Protein AF-A0A9N9X893-F1 (afdb_monomer)

InterPro domains:
  IPR003105 SRA-YDG [PF02182] (2-157)
  IPR003105 SRA-YDG [PS51015] (1-155)
  IPR003105 SRA-YDG [SM00466] (1-159)
  IPR015947 PUA-like superfamily [SSF88697] (2-165)
  IPR036987 SRA-YDG superfamily [G3DSA:2.30.280.10] (1-175)
  IPR045134 UHRF1/2-like [PTHR14140] (3-169)

Foldseek 3Di:
DFDQALVRCLVVVLANDRPFQWDDDVPAATAEGEDDLVWQAAPQQKTKDFGPVQVVVQVVVCVVVVLPDQDQRFCDDNNVNHQQQAPFPRDSQKDFNDPPQVPGHKYWYKYADDDCVRYVPGDPHGIFTFAIKGFGMWHWDCPVSTTTIMTMIGHDGPQDGCPDPPHDGDDDDPPPPPPD

Solvent-accessible surface area (backbone atoms only — not comparable to full-atom values): 9994 Å² total; per-residue (Å²): 64,37,31,82,43,50,65,53,30,23,76,70,59,64,39,58,51,73,79,57,49,60,33,58,61,89,95,38,39,33,52,15,38,50,54,59,86,80,28,87,39,36,72,71,55,38,33,41,43,48,57,61,74,56,45,52,52,42,48,53,50,41,62,71,61,65,78,75,66,92,70,81,68,79,72,45,72,68,56,34,13,44,50,61,13,23,40,43,74,85,44,86,76,37,39,55,20,80,86,57,23,82,74,16,46,64,25,35,38,28,34,30,56,55,59,64,92,46,26,80,67,49,42,91,62,47,34,33,48,66,47,32,25,21,27,34,32,35,35,72,41,49,90,84,79,54,49,37,62,39,33,37,36,37,59,66,52,93,66,60,40,62,87,44,99,81,26,66,80,45,77,60,82,78,78,74,78,79,78,125

Mean predicted aligned error: 5.65 Å

pLDDT: mean 88.64, std 12.39, range [35.91, 98.62]

Secondary structure (DSSP, 8-state):
-EESSHHHHHHTTSS--SS-SEEE-TTS-EEEEEE-TT-S-B-SSEEEE--HHHHHHHHHHHHHTTT-S-------HHHHHHHHHSSS---TTEEE--S-GGGSPPEEEEE----TTTBSS--SSSEEEEEEEEEEEEEEE-TTSS-EEEEEEEE--SSPPTTSTT----B---------

Sequence (180 aa):
MRFKSRYQLSAAGVHRPLLNFVHAGRDESAFSIILQGNNKMDCGDEFFYVCDDMYKKARARYEAEGNKGMITVALTGNNLALARSCYAELNPRGAQSAQDWQAGLPVRVVRCPHKKQESTVSPNDGYRYDGIYKVVSYTVDVSEGFPVYSFFLRRDDPEPAPWHENGIEYNVIVSILNSQ

Radius of gyration: 16.81 Å; Cα contacts (8 Å, |Δi|>4): 378; chains: 1; bounding box: 45×33×53 Å

Structure (mmCIF, N/CA/C/O backbone):
data_AF-A0A9N9X893-F1
#
_entry.id   AF-A0A9N9X893-F1
#
loop_
_atom_site.group_PDB
_atom_site.id
_atom_site.type_symbol
_atom_site.label_atom_id
_atom_site.label_alt_id
_atom_site.label_comp_id
_atom_site.label_asym_id
_atom_site.label_entity_id
_atom_site.label_seq_id
_atom_site.pdbx_PDB_ins_code
_atom_site.Cartn_x
_atom_site.Cartn_y
_atom_site.Cartn_z
_atom_site.occupancy
_atom_site.B_iso_or_equiv
_atom_site.auth_seq_id
_atom_site.auth_comp_id
_atom_site.auth_asym_id
_atom_site.auth_atom_id
_atom_site.pdbx_PDB_model_num
ATOM 1 N N . MET A 1 1 ? -9.745 0.692 14.310 1.00 87.88 1 MET A N 1
ATOM 2 C CA . MET A 1 1 ? -9.003 0.241 15.524 1.00 87.88 1 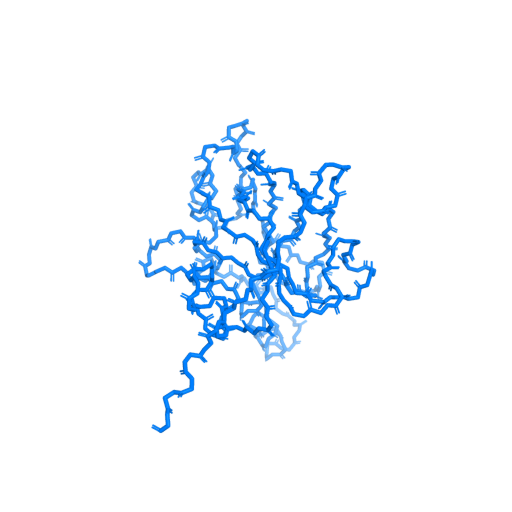MET A CA 1
ATOM 3 C C . MET A 1 1 ? -7.697 1.020 15.672 1.00 87.88 1 MET A C 1
ATOM 5 O O . MET A 1 1 ? -7.015 1.149 14.665 1.00 87.88 1 MET A O 1
ATOM 9 N N . ARG A 1 2 ? -7.308 1.494 16.865 1.00 92.69 2 ARG A N 1
ATOM 10 C CA . ARG A 1 2 ? -6.033 2.196 17.120 1.00 92.69 2 ARG A CA 1
ATOM 11 C C . ARG A 1 2 ? -4.979 1.339 17.810 1.00 92.69 2 ARG A C 1
ATOM 13 O O . ARG A 1 2 ? -5.293 0.587 18.727 1.00 92.69 2 ARG A O 1
ATOM 20 N N . PHE A 1 3 ? -3.725 1.581 17.450 1.00 94.19 3 PHE A N 1
ATOM 21 C CA . PHE A 1 3 ? -2.526 0.950 17.987 1.00 94.19 3 PHE A CA 1
ATOM 22 C C . PHE A 1 3 ? -1.465 2.014 18.275 1.00 94.19 3 PHE A C 1
ATOM 24 O O . PHE A 1 3 ? -1.293 2.961 17.511 1.00 94.19 3 PHE A O 1
ATOM 31 N N . LYS A 1 4 ? -0.708 1.849 19.359 1.00 93.06 4 LYS A N 1
ATOM 32 C CA . LYS A 1 4 ? 0.370 2.778 19.735 1.00 93.06 4 LYS A CA 1
ATOM 33 C C . LYS A 1 4 ? 1.677 2.502 18.996 1.00 93.06 4 LYS A C 1
ATOM 35 O O . LYS A 1 4 ? 2.520 3.386 18.892 1.00 93.06 4 LYS A O 1
ATOM 40 N N . SER A 1 5 ? 1.877 1.280 18.502 1.00 93.38 5 SER A N 1
ATOM 41 C CA . SER A 1 5 ? 3.147 0.871 17.899 1.00 93.38 5 SER A CA 1
ATOM 42 C C . SER A 1 5 ? 2.986 -0.198 16.818 1.00 93.38 5 SER A C 1
ATOM 44 O O . SER A 1 5 ? 1.994 -0.928 16.765 1.00 93.38 5 SER A O 1
ATOM 46 N N . ARG A 1 6 ? 4.032 -0.341 15.994 1.00 94.62 6 ARG A N 1
ATOM 47 C CA . ARG A 1 6 ? 4.182 -1.434 15.018 1.00 94.62 6 ARG A CA 1
ATOM 48 C C . ARG A 1 6 ? 4.143 -2.817 15.667 1.00 94.62 6 ARG A C 1
ATOM 50 O O . ARG A 1 6 ? 3.645 -3.753 15.054 1.00 94.62 6 ARG A O 1
ATOM 57 N N . TYR A 1 7 ? 4.616 -2.936 16.908 1.00 95.44 7 TYR A N 1
ATOM 58 C CA . TYR A 1 7 ? 4.541 -4.185 17.665 1.00 95.44 7 TYR A CA 1
ATOM 59 C C . TYR A 1 7 ? 3.090 -4.574 17.957 1.00 95.44 7 TYR A C 1
ATOM 61 O O . TYR A 1 7 ? 2.710 -5.715 17.728 1.00 95.44 7 TYR A O 1
ATOM 69 N N . GLN A 1 8 ? 2.254 -3.622 18.382 1.00 95.19 8 GLN A N 1
ATOM 70 C CA . GLN A 1 8 ? 0.836 -3.895 18.630 1.00 95.19 8 GLN A CA 1
ATOM 71 C C . GLN A 1 8 ? 0.083 -4.258 17.342 1.00 95.19 8 GLN A C 1
ATOM 73 O O . GLN A 1 8 ? -0.713 -5.192 17.357 1.00 95.19 8 GLN A O 1
ATOM 78 N N . LEU A 1 9 ? 0.370 -3.582 16.220 1.00 95.19 9 LEU A N 1
ATOM 79 C CA . LEU A 1 9 ? -0.169 -3.960 14.904 1.00 95.19 9 LEU A CA 1
ATOM 80 C C . LEU A 1 9 ? 0.203 -5.392 14.510 1.00 95.19 9 LEU A C 1
ATOM 82 O O . LEU A 1 9 ? -0.628 -6.122 13.966 1.00 95.19 9 LEU A O 1
ATOM 86 N N . SER A 1 10 ? 1.457 -5.768 14.771 1.00 96.19 10 SER A N 1
ATOM 87 C CA . SER A 1 10 ? 1.987 -7.089 14.453 1.00 96.19 10 SER A CA 1
ATOM 88 C C . SER A 1 10 ? 1.360 -8.170 15.327 1.00 96.19 10 SER A C 1
ATOM 90 O O . SER A 1 10 ? 0.832 -9.147 14.797 1.00 96.19 10 SER A O 1
ATOM 92 N N . ALA A 1 11 ? 1.320 -7.946 16.643 1.00 95.31 11 ALA A N 1
ATOM 93 C CA . ALA A 1 11 ? 0.703 -8.845 17.613 1.00 95.31 11 ALA A CA 1
ATOM 94 C C . ALA A 1 11 ? -0.795 -9.053 17.340 1.00 95.31 11 ALA A C 1
ATOM 96 O O . ALA A 1 11 ? -1.292 -10.168 17.459 1.00 95.31 11 ALA A O 1
ATOM 97 N N . ALA A 1 12 ? -1.504 -8.005 16.906 1.00 94.75 12 ALA A N 1
ATOM 98 C CA . ALA A 1 12 ? -2.908 -8.089 16.507 1.00 94.75 12 ALA A CA 1
ATOM 99 C C . ALA A 1 12 ? -3.123 -8.711 15.112 1.00 94.75 12 ALA A C 1
ATOM 101 O O . ALA A 1 12 ? -4.260 -8.875 14.679 1.00 94.75 12 ALA A O 1
ATOM 102 N N . GLY A 1 13 ? -2.058 -9.007 14.360 1.00 95.44 13 GLY A N 1
ATOM 103 C CA . GLY A 1 13 ? -2.140 -9.579 13.014 1.00 95.44 13 GLY A CA 1
ATOM 104 C C .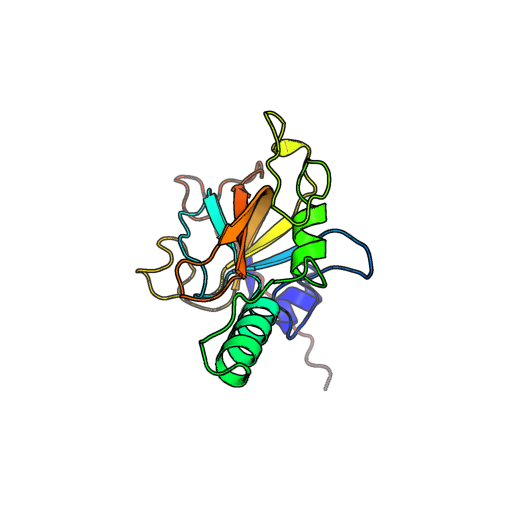 GLY A 1 13 ? -2.630 -8.618 11.923 1.00 95.44 13 GLY A C 1
ATOM 105 O O . GLY A 1 13 ? -2.675 -9.010 10.754 1.00 95.44 13 GLY A O 1
ATOM 106 N N . VAL A 1 14 ? -2.939 -7.362 12.264 1.00 96.69 14 VAL A N 1
ATOM 107 C CA . VAL A 1 14 ? -3.405 -6.338 11.315 1.00 96.69 14 VAL A CA 1
ATOM 108 C C . VAL A 1 14 ? -2.329 -6.064 10.269 1.00 96.69 14 VAL A C 1
ATOM 110 O O . VAL A 1 14 ? -2.597 -6.168 9.071 1.00 96.69 14 VAL A O 1
ATOM 113 N N . HIS A 1 15 ? -1.097 -5.805 10.717 1.00 97.69 15 HIS A N 1
ATOM 114 C CA . HIS A 1 15 ? 0.077 -5.637 9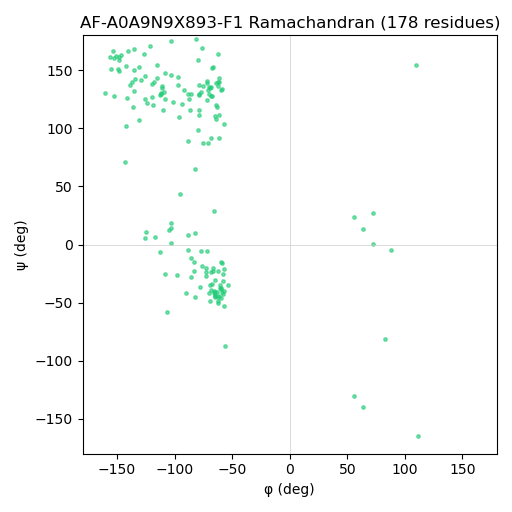.858 1.00 97.69 15 HIS A CA 1
ATOM 115 C C . HIS A 1 15 ? 1.305 -6.256 10.528 1.00 97.69 15 HIS A C 1
ATOM 117 O O . HIS A 1 15 ? 1.871 -5.677 11.453 1.00 97.69 15 HIS A O 1
ATOM 123 N N . ARG A 1 16 ? 1.703 -7.453 10.079 1.00 96.75 16 ARG A N 1
ATOM 124 C CA . ARG A 1 16 ? 2.721 -8.279 10.758 1.00 96.75 16 ARG A CA 1
ATOM 125 C C . ARG A 1 16 ? 4.156 -7.744 10.686 1.00 96.75 16 ARG A C 1
ATOM 127 O O . ARG A 1 16 ? 4.846 -7.828 11.702 1.00 96.75 16 ARG A O 1
ATOM 134 N N . PRO A 1 17 ? 4.656 -7.222 9.551 1.00 95.94 17 PRO A N 1
ATOM 135 C CA . PRO A 1 17 ? 6.023 -6.726 9.480 1.00 95.94 17 PRO A CA 1
ATOM 136 C C . PRO A 1 17 ? 6.233 -5.575 10.462 1.00 95.94 17 PRO A C 1
ATOM 138 O O . PRO A 1 17 ? 5.373 -4.704 10.588 1.00 95.94 17 PRO A O 1
ATOM 141 N N . LEU A 1 18 ? 7.391 -5.535 11.123 1.00 95.00 18 LEU A N 1
ATOM 142 C CA . LEU A 1 18 ? 7.738 -4.451 12.052 1.00 95.00 18 LEU A CA 1
ATOM 143 C C . LEU A 1 18 ? 8.373 -3.247 11.352 1.00 95.00 18 LEU A C 1
ATOM 145 O O . LEU A 1 18 ? 8.227 -2.122 11.822 1.00 95.00 18 LEU A O 1
ATOM 149 N N . LEU A 1 19 ? 9.042 -3.483 10.220 1.00 91.25 19 LEU A N 1
ATOM 150 C CA . LEU A 1 19 ? 9.753 -2.457 9.457 1.00 91.25 19 LEU A CA 1
ATOM 151 C C . LEU A 1 19 ? 8.993 -2.112 8.174 1.00 91.25 19 LEU A C 1
ATOM 153 O O . LEU A 1 19 ? 8.541 -0.983 8.013 1.00 91.25 19 LEU A O 1
ATOM 157 N N . ASN A 1 20 ? 8.743 -3.106 7.320 1.00 92.06 20 ASN A N 1
ATOM 158 C CA . ASN A 1 20 ? 8.155 -2.898 5.992 1.00 92.06 20 ASN A CA 1
ATOM 159 C C . ASN A 1 20 ? 6.730 -2.344 6.059 1.00 92.06 20 ASN A C 1
ATOM 161 O O . ASN A 1 20 ? 5.929 -2.806 6.873 1.00 92.06 20 ASN A O 1
ATOM 165 N N . PHE A 1 21 ? 6.392 -1.402 5.182 1.00 94.88 21 PHE A N 1
ATOM 166 C CA . PHE A 1 21 ? 5.039 -0.838 5.101 1.00 94.88 21 PHE A CA 1
ATOM 167 C C . PHE A 1 21 ? 4.088 -1.639 4.227 1.00 94.88 21 PHE A C 1
ATOM 169 O O . PHE A 1 21 ? 2.889 -1.440 4.335 1.00 94.88 21 PHE A O 1
ATOM 176 N N . VAL A 1 22 ? 4.590 -2.590 3.445 1.00 96.25 22 VAL A N 1
ATOM 177 C CA . VAL A 1 22 ? 3.777 -3.591 2.752 1.00 96.25 22 VAL A CA 1
ATOM 178 C C . VAL A 1 22 ? 4.036 -4.947 3.393 1.00 96.25 22 VAL A C 1
ATOM 180 O O . VAL A 1 22 ? 5.177 -5.308 3.692 1.00 96.25 22 VAL A O 1
ATOM 183 N N . HIS A 1 23 ? 2.963 -5.684 3.647 1.00 97.69 23 HIS A N 1
ATOM 184 C CA . HIS A 1 23 ? 2.998 -7.059 4.112 1.00 97.69 23 HIS A CA 1
ATOM 185 C C . HIS A 1 23 ? 2.505 -7.967 2.994 1.00 97.69 23 HIS A C 1
ATOM 187 O O . HIS A 1 23 ? 1.342 -7.895 2.606 1.00 97.69 23 HIS A O 1
ATOM 193 N N . ALA A 1 24 ? 3.389 -8.824 2.506 1.00 96.75 24 ALA A N 1
ATOM 194 C CA . ALA A 1 24 ? 3.101 -9.834 1.500 1.00 96.75 24 ALA A CA 1
ATOM 195 C C . ALA A 1 24 ? 4.014 -11.041 1.740 1.00 96.75 24 ALA A C 1
ATOM 197 O O . ALA A 1 24 ? 5.119 -10.877 2.272 1.00 96.75 24 ALA A O 1
ATOM 198 N N . GLY A 1 25 ? 3.564 -12.237 1.363 1.00 90.12 25 GLY A N 1
ATOM 199 C CA . GLY A 1 25 ? 4.438 -13.401 1.268 1.00 90.12 25 GLY A CA 1
ATOM 200 C C . GLY A 1 25 ? 5.223 -13.427 -0.042 1.00 90.12 25 GLY A C 1
ATOM 201 O O . GLY A 1 25 ? 5.073 -12.568 -0.917 1.00 90.12 25 GLY A O 1
ATOM 202 N N . ARG A 1 26 ? 6.105 -14.423 -0.179 1.00 86.88 26 ARG A N 1
ATOM 203 C CA . ARG A 1 26 ? 6.828 -14.645 -1.435 1.00 86.88 26 ARG A CA 1
ATOM 204 C C . ARG A 1 26 ? 5.826 -15.103 -2.488 1.00 86.88 26 ARG A C 1
ATOM 206 O O . ARG A 1 26 ? 5.107 -16.065 -2.279 1.00 86.88 26 ARG A O 1
ATOM 213 N N . ASP A 1 27 ? 5.841 -14.421 -3.621 1.00 85.25 27 ASP A N 1
ATOM 214 C CA . ASP A 1 27 ? 4.983 -14.705 -4.766 1.00 85.25 27 ASP A CA 1
ATOM 215 C C . ASP A 1 27 ? 3.468 -14.537 -4.562 1.00 85.25 27 ASP A C 1
ATOM 217 O O . ASP A 1 27 ? 2.677 -14.873 -5.439 1.00 85.25 27 ASP A O 1
ATOM 221 N N . GLU A 1 28 ? 3.071 -13.897 -3.465 1.00 92.88 28 GLU A N 1
ATOM 222 C CA . GLU A 1 28 ? 1.673 -13.641 -3.124 1.00 92.88 28 GLU A CA 1
ATOM 223 C C . GLU A 1 28 ? 1.266 -12.187 -3.409 1.00 92.88 28 GLU A C 1
ATOM 225 O O . GLU A 1 28 ? 2.079 -11.344 -3.810 1.00 92.88 28 GLU A O 1
ATOM 230 N N . SER A 1 29 ? -0.024 -11.904 -3.226 1.00 95.81 29 SER A N 1
ATOM 231 C CA . SER A 1 29 ? -0.576 -10.552 -3.224 1.00 95.81 29 SER A CA 1
ATOM 232 C C . SER A 1 29 ? -0.263 -9.816 -1.915 1.00 95.81 29 SER A C 1
ATOM 234 O O . SER A 1 29 ? 0.165 -10.411 -0.923 1.00 95.81 29 SER A O 1
ATOM 236 N N . ALA A 1 30 ? -0.512 -8.509 -1.872 1.00 98.00 30 ALA A N 1
ATOM 237 C CA . ALA A 1 30 ? -0.403 -7.752 -0.630 1.00 98.00 30 ALA A CA 1
ATOM 238 C C . ALA A 1 30 ? -1.546 -8.105 0.338 1.00 98.00 30 ALA A C 1
ATOM 240 O O . ALA A 1 30 ? -2.714 -8.107 -0.044 1.00 98.00 30 ALA A O 1
ATOM 241 N N . PHE A 1 31 ? -1.207 -8.360 1.603 1.00 98.38 31 PHE A N 1
ATOM 242 C CA . PHE A 1 31 ? -2.155 -8.614 2.691 1.00 98.38 31 PHE A CA 1
ATOM 243 C C . PHE A 1 31 ? -2.565 -7.339 3.424 1.00 98.38 31 PHE A C 1
ATOM 245 O O . PHE A 1 31 ? -3.715 -7.181 3.837 1.00 98.38 31 PHE A O 1
ATOM 252 N N . SER A 1 32 ? -1.595 -6.461 3.670 1.00 98.56 32 SER A N 1
ATOM 253 C CA . SER A 1 32 ? -1.807 -5.214 4.394 1.00 98.56 32 SER A CA 1
ATOM 254 C C . SER A 1 32 ? -0.768 -4.169 4.020 1.00 98.56 32 SER A C 1
ATOM 256 O O . SER A 1 32 ? 0.371 -4.508 3.681 1.00 98.56 32 SER A O 1
ATOM 258 N N . ILE A 1 33 ? -1.160 -2.903 4.118 1.00 97.62 33 ILE A N 1
ATOM 259 C CA . ILE A 1 33 ? -0.275 -1.760 3.932 1.00 97.62 33 ILE A CA 1
ATOM 260 C C . ILE A 1 33 ? -0.407 -0.753 5.072 1.00 97.62 33 ILE A C 1
ATOM 262 O O . ILE A 1 33 ? -1.462 -0.616 5.694 1.00 97.62 33 ILE A O 1
ATOM 266 N N . ILE A 1 34 ? 0.675 -0.018 5.305 1.00 95.69 34 ILE A N 1
ATOM 267 C CA . ILE A 1 34 ? 0.692 1.193 6.118 1.00 95.69 34 ILE A CA 1
ATOM 268 C C . ILE A 1 34 ? 0.868 2.385 5.179 1.00 95.69 34 ILE A C 1
ATOM 270 O O . ILE A 1 34 ? 1.819 2.432 4.394 1.00 95.69 34 ILE A O 1
ATOM 274 N N . LEU A 1 35 ? -0.051 3.342 5.269 1.00 92.75 35 LEU A N 1
ATOM 275 C CA . LEU A 1 35 ? -0.031 4.586 4.513 1.00 92.75 35 LEU A CA 1
ATOM 276 C C . LEU A 1 35 ? 0.967 5.55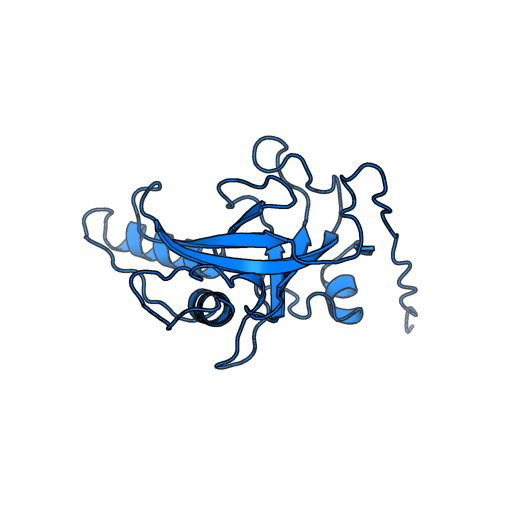6 5.159 1.00 92.75 35 LEU A C 1
ATOM 278 O O . LEU A 1 35 ? 0.752 5.948 6.307 1.00 92.75 35 LEU A O 1
ATOM 282 N N . GLN A 1 36 ? 2.045 5.916 4.442 1.00 77.88 36 GLN A N 1
ATOM 283 C CA . GLN A 1 36 ? 3.055 6.904 4.861 1.00 77.88 36 GLN A CA 1
ATOM 284 C C . GLN A 1 36 ? 3.088 8.152 3.940 1.00 77.88 36 GLN A C 1
ATOM 286 O O . GLN A 1 36 ? 2.688 8.058 2.789 1.00 77.88 36 GLN A O 1
ATOM 291 N N . GLY A 1 37 ? 3.530 9.321 4.428 1.00 65.19 37 GLY A N 1
ATOM 292 C CA . GLY A 1 37 ? 3.468 10.657 3.797 1.00 65.19 37 GLY A CA 1
ATOM 293 C C . GLY A 1 37 ? 4.289 10.890 2.519 1.00 65.19 37 GLY A C 1
ATOM 294 O O . GLY A 1 37 ? 4.731 12.000 2.258 1.00 65.19 37 GLY A O 1
ATOM 295 N N . ASN A 1 38 ? 4.529 9.854 1.718 1.00 66.38 38 ASN A N 1
ATOM 296 C CA . ASN A 1 38 ? 4.978 9.961 0.324 1.00 66.38 38 ASN A CA 1
ATOM 297 C C . ASN A 1 38 ? 3.835 9.664 -0.668 1.00 66.38 38 ASN A C 1
ATOM 299 O O . ASN A 1 38 ? 4.068 9.444 -1.855 1.00 66.38 38 ASN A O 1
ATOM 303 N N . ASN A 1 39 ? 2.598 9.609 -0.174 1.00 68.25 39 ASN A N 1
ATOM 304 C CA . ASN A 1 39 ? 1.419 9.326 -0.973 1.00 68.25 39 ASN A CA 1
ATOM 305 C C . ASN A 1 39 ? 0.856 10.622 -1.555 1.00 68.25 39 ASN A C 1
ATOM 307 O O . ASN A 1 39 ? 0.645 11.596 -0.839 1.00 68.25 39 ASN A O 1
ATOM 311 N N . LYS A 1 40 ? 0.619 10.625 -2.870 1.00 70.50 40 LYS A N 1
ATOM 312 C CA . LYS A 1 40 ? 0.237 11.827 -3.626 1.00 70.50 40 LYS A CA 1
ATOM 313 C C . LYS A 1 40 ? -1.072 12.465 -3.168 1.00 70.50 40 LYS A C 1
ATOM 315 O O . LYS A 1 40 ? -1.229 13.675 -3.283 1.00 70.50 40 LYS A O 1
ATOM 320 N N . MET A 1 41 ? -2.026 11.635 -2.752 1.00 84.00 41 MET A N 1
ATOM 321 C CA . MET A 1 41 ? -3.368 12.049 -2.361 1.00 84.00 41 MET A CA 1
ATOM 322 C C . MET A 1 41 ? -4.003 10.959 -1.500 1.00 84.00 41 MET A C 1
ATOM 324 O O . MET A 1 41 ? -4.019 9.796 -1.909 1.00 84.00 41 MET A O 1
ATOM 328 N N . ASP A 1 42 ? -4.558 11.344 -0.352 1.00 91.06 42 ASP A N 1
ATOM 329 C CA . ASP A 1 42 ? -5.382 10.489 0.501 1.00 91.06 42 ASP A CA 1
ATOM 330 C C . ASP A 1 42 ? -6.685 11.202 0.886 1.00 91.06 42 ASP A C 1
ATOM 332 O O . ASP A 1 42 ? -6.697 12.118 1.713 1.00 91.06 42 ASP A O 1
ATOM 336 N N . CYS A 1 43 ? -7.786 10.751 0.282 1.00 90.12 43 CYS A N 1
ATOM 337 C CA . CYS A 1 43 ? -9.144 11.246 0.503 1.00 90.12 43 CYS A CA 1
ATOM 338 C C . CYS A 1 43 ? -9.972 10.297 1.387 1.00 90.12 43 CYS A C 1
ATOM 340 O O . CYS A 1 43 ? -11.200 10.351 1.376 1.00 90.12 43 CYS A O 1
ATOM 342 N N . GLY A 1 44 ? -9.326 9.400 2.138 1.00 92.75 44 GLY A N 1
ATOM 343 C CA . GLY A 1 44 ? -10.021 8.431 2.980 1.00 92.75 44 GLY A CA 1
ATOM 344 C C . GLY A 1 44 ? -10.481 7.211 2.202 1.00 92.75 44 GLY A C 1
ATOM 345 O O . GLY A 1 44 ? -9.820 6.171 2.248 1.00 92.75 44 GLY A O 1
ATOM 346 N N . ASP A 1 45 ? -11.606 7.305 1.503 1.00 95.56 45 ASP A N 1
ATOM 347 C CA . ASP A 1 45 ? -12.160 6.158 0.771 1.00 95.56 45 ASP A CA 1
ATOM 348 C C . ASP A 1 45 ? -11.353 5.822 -0.482 1.00 95.56 45 ASP A C 1
ATOM 350 O O . ASP A 1 45 ? -11.383 4.690 -0.960 1.00 95.56 45 ASP A O 1
ATOM 354 N N . GLU A 1 46 ? -10.577 6.782 -0.971 1.00 95.25 46 GLU A N 1
ATOM 355 C CA . GLU A 1 46 ? -9.723 6.644 -2.138 1.00 95.25 46 GLU A CA 1
ATOM 356 C C . GLU A 1 46 ? -8.365 7.288 -1.877 1.00 95.25 46 GLU A C 1
ATOM 358 O O . GLU A 1 46 ? -8.276 8.363 -1.277 1.00 95.25 46 GLU A O 1
ATOM 363 N N . PHE A 1 47 ? -7.298 6.637 -2.333 1.00 95.19 47 PHE A N 1
ATOM 364 C CA . PHE A 1 47 ? -5.951 7.188 -2.236 1.00 95.19 47 PHE A CA 1
ATOM 365 C C . PHE A 1 47 ? -5.008 6.595 -3.280 1.00 95.19 47 PHE A C 1
ATOM 367 O O . PHE A 1 47 ? -5.234 5.510 -3.821 1.00 95.19 47 PHE A O 1
ATOM 374 N N . PHE A 1 48 ? -3.907 7.307 -3.519 1.00 94.62 48 PHE A N 1
ATOM 375 C CA . PHE A 1 48 ? -2.765 6.779 -4.256 1.00 94.62 48 PHE A CA 1
ATOM 376 C C . PHE A 1 48 ? -1.694 6.279 -3.296 1.00 94.62 48 PHE A C 1
ATOM 378 O O . PHE A 1 48 ? -1.372 6.949 -2.318 1.00 94.62 48 PHE A O 1
ATOM 385 N N . TYR A 1 49 ? -1.113 5.125 -3.602 1.00 95.00 49 TYR A N 1
ATOM 386 C CA . TYR A 1 49 ? -0.046 4.517 -2.826 1.00 95.00 49 TYR A CA 1
ATOM 387 C C . TYR A 1 49 ? 1.228 4.348 -3.641 1.00 95.00 49 TYR A C 1
ATOM 389 O O . TYR A 1 49 ? 1.184 3.896 -4.786 1.00 95.00 49 TYR A O 1
ATOM 397 N N . VAL A 1 50 ? 2.367 4.651 -3.024 1.00 93.56 50 VAL A N 1
ATOM 398 C CA . VAL A 1 50 ? 3.696 4.330 -3.551 1.00 93.56 50 VAL A CA 1
ATOM 399 C C . VAL A 1 50 ? 4.464 3.541 -2.493 1.00 93.56 50 VAL A C 1
ATOM 401 O O . VAL A 1 50 ? 4.641 4.001 -1.365 1.00 93.56 50 VAL A O 1
ATOM 404 N N . CYS A 1 51 ? 4.966 2.357 -2.856 1.00 92.75 51 CYS A N 1
ATOM 405 C CA . CYS A 1 51 ? 5.799 1.559 -1.955 1.00 92.75 51 CYS A CA 1
ATOM 406 C C . CYS A 1 51 ? 7.078 2.327 -1.592 1.00 92.75 51 CYS A C 1
ATOM 408 O 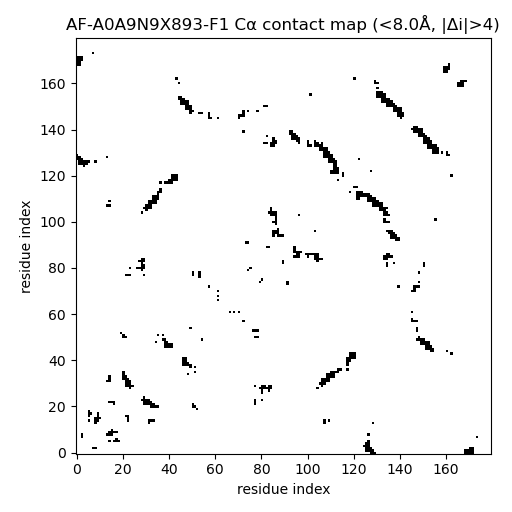O . CYS A 1 51 ? 7.951 2.504 -2.439 1.00 92.75 51 CYS A O 1
ATOM 410 N N . ASP A 1 52 ? 7.215 2.744 -0.334 1.00 89.31 52 ASP A N 1
ATOM 411 C CA . ASP A 1 52 ? 8.349 3.542 0.158 1.00 89.31 52 ASP A CA 1
ATOM 412 C C . ASP A 1 52 ? 9.716 2.874 -0.083 1.00 89.31 52 ASP A C 1
ATOM 414 O O . ASP A 1 52 ? 10.675 3.525 -0.500 1.00 89.31 52 ASP A O 1
ATOM 418 N N . ASP A 1 53 ? 9.817 1.557 0.107 1.00 88.56 53 ASP A N 1
ATOM 419 C CA . ASP A 1 53 ? 11.065 0.828 -0.122 1.00 88.56 53 ASP A CA 1
ATOM 420 C C . ASP A 1 53 ? 11.451 0.795 -1.608 1.00 88.56 53 ASP A C 1
ATOM 422 O O . ASP A 1 53 ? 12.633 0.862 -1.954 1.00 88.56 53 ASP A O 1
ATOM 426 N N . MET A 1 54 ? 10.457 0.739 -2.495 1.00 90.94 54 MET A N 1
ATOM 427 C CA . MET A 1 54 ? 10.664 0.772 -3.942 1.00 90.94 54 MET A CA 1
ATOM 428 C C . MET A 1 54 ? 10.940 2.191 -4.438 1.00 90.94 54 MET A C 1
ATOM 430 O O . MET A 1 54 ? 11.798 2.372 -5.300 1.00 90.94 54 MET A O 1
ATOM 434 N N . TYR A 1 55 ? 10.282 3.191 -3.850 1.00 90.62 55 TYR A N 1
ATOM 435 C CA . TYR A 1 55 ? 10.547 4.606 -4.079 1.00 90.62 55 TYR A CA 1
ATOM 436 C C . TYR A 1 55 ? 12.004 4.952 -3.759 1.00 90.62 55 TYR A C 1
ATOM 438 O O . TYR A 1 55 ? 12.726 5.465 -4.612 1.00 90.62 55 TYR A O 1
ATOM 446 N N . LYS A 1 56 ? 12.473 4.594 -2.556 1.00 90.44 56 LYS A N 1
ATOM 447 C CA . LYS A 1 56 ? 13.854 4.846 -2.113 1.00 90.44 56 LYS A CA 1
ATOM 448 C C . LYS A 1 56 ? 14.881 4.189 -3.033 1.00 90.44 56 LYS A C 1
ATOM 450 O O . LYS A 1 56 ? 15.884 4.815 -3.366 1.00 90.44 56 LYS A O 1
ATOM 455 N N . LYS A 1 57 ? 14.622 2.957 -3.489 1.00 90.31 57 LYS A N 1
ATOM 456 C CA . LYS A 1 57 ? 15.480 2.260 -4.464 1.00 90.31 57 LYS A CA 1
ATOM 457 C C . LYS A 1 57 ? 15.506 2.962 -5.822 1.00 90.31 57 LYS A C 1
ATOM 459 O O . LYS A 1 57 ? 16.583 3.128 -6.388 1.00 90.31 57 LYS A O 1
ATOM 464 N N . ALA A 1 58 ? 14.345 3.368 -6.340 1.00 89.69 58 ALA A N 1
ATOM 465 C CA . ALA A 1 58 ? 14.248 4.077 -7.614 1.00 89.69 58 ALA A CA 1
ATOM 466 C C . ALA A 1 58 ? 14.994 5.417 -7.561 1.00 89.69 58 ALA A C 1
ATOM 468 O O . ALA A 1 58 ? 15.795 5.707 -8.448 1.00 89.69 58 ALA A O 1
ATOM 469 N N . ARG A 1 59 ? 14.811 6.176 -6.476 1.00 89.75 59 ARG A N 1
ATOM 470 C CA . ARG A 1 59 ? 15.502 7.446 -6.245 1.00 89.75 59 ARG A CA 1
ATOM 471 C C . ARG A 1 59 ? 17.017 7.283 -6.135 1.00 89.75 59 ARG A C 1
ATOM 473 O O . ARG A 1 59 ? 17.746 7.983 -6.825 1.00 89.75 59 ARG A O 1
ATOM 480 N N . ALA A 1 60 ? 17.492 6.335 -5.327 1.00 90.75 60 ALA A N 1
ATOM 481 C CA . ALA A 1 60 ? 18.927 6.085 -5.176 1.00 90.75 60 ALA A CA 1
ATOM 482 C C . ALA A 1 60 ? 19.584 5.700 -6.512 1.00 90.75 60 ALA A C 1
ATOM 484 O O . ALA A 1 60 ? 20.690 6.141 -6.818 1.00 90.75 60 ALA A O 1
ATOM 485 N N . ARG A 1 61 ? 18.887 4.908 -7.337 1.00 87.81 61 ARG A N 1
ATOM 486 C CA . ARG A 1 61 ? 19.340 4.576 -8.691 1.00 87.81 61 ARG A CA 1
ATOM 487 C C . ARG A 1 61 ? 19.382 5.809 -9.595 1.00 87.81 61 ARG A C 1
ATOM 489 O O . ARG A 1 61 ? 20.354 5.986 -10.320 1.00 87.81 61 ARG A O 1
ATOM 496 N N . TYR A 1 62 ? 18.356 6.653 -9.535 1.00 87.50 62 TYR A N 1
ATOM 497 C CA . TYR A 1 62 ? 18.297 7.900 -10.295 1.00 87.50 62 TYR A CA 1
ATOM 498 C C . TYR A 1 62 ? 19.446 8.853 -9.974 1.00 87.50 62 TYR A C 1
ATOM 500 O O . TYR A 1 62 ? 20.127 9.323 -10.887 1.00 87.50 62 TYR A O 1
ATOM 508 N N . GLU A 1 63 ? 19.726 9.035 -8.686 1.00 89.12 63 GLU A N 1
ATOM 509 C CA . GLU A 1 63 ? 20.847 9.844 -8.210 1.00 89.12 63 GLU A CA 1
ATOM 510 C C . GLU A 1 63 ? 22.201 9.248 -8.651 1.00 89.12 63 GLU A C 1
ATOM 512 O O . GLU A 1 63 ? 23.082 9.984 -9.098 1.00 89.12 63 GLU A O 1
ATOM 517 N N . ALA A 1 64 ? 22.359 7.919 -8.606 1.00 87.75 64 ALA A N 1
ATOM 518 C CA . ALA A 1 64 ? 23.589 7.234 -9.020 1.00 87.75 64 ALA A CA 1
ATOM 519 C C . ALA A 1 64 ? 23.856 7.292 -10.538 1.00 87.75 64 ALA A C 1
ATOM 521 O O . ALA A 1 64 ? 25.007 7.393 -10.955 1.00 87.75 64 ALA A O 1
ATOM 522 N N . GLU A 1 65 ? 22.812 7.259 -11.372 1.00 84.25 65 GLU A N 1
ATOM 523 C CA . GLU A 1 65 ? 22.915 7.366 -12.838 1.00 84.25 65 GLU A CA 1
ATOM 524 C C . GLU A 1 65 ? 23.032 8.830 -13.323 1.00 84.25 65 GLU A C 1
ATOM 526 O O . GLU A 1 65 ? 22.961 9.123 -14.520 1.00 84.25 65 GLU A O 1
ATOM 531 N N . GLY A 1 66 ? 23.237 9.774 -12.398 1.00 79.88 66 GLY A N 1
ATOM 532 C CA . GLY A 1 66 ? 23.537 11.169 -12.705 1.00 79.88 66 GLY A CA 1
ATOM 533 C C . GLY A 1 66 ? 22.348 11.954 -13.251 1.00 79.88 66 GLY A C 1
ATOM 534 O O . GLY A 1 66 ? 22.561 12.911 -13.998 1.00 79.88 66 GLY A O 1
ATOM 535 N N . ASN A 1 67 ? 21.115 11.563 -12.905 1.00 72.12 67 ASN A N 1
ATOM 536 C CA . ASN A 1 67 ? 19.874 12.249 -13.287 1.00 72.12 67 ASN A CA 1
ATOM 537 C C . ASN A 1 67 ? 19.689 12.434 -14.813 1.00 72.12 67 ASN A C 1
ATOM 539 O O . ASN A 1 67 ? 19.019 13.367 -15.252 1.00 72.12 67 ASN A O 1
ATOM 543 N N . LYS A 1 68 ? 20.335 11.596 -15.638 1.00 62.50 68 LYS A N 1
ATOM 544 C CA . LYS A 1 68 ? 20.429 11.776 -17.104 1.00 62.50 68 LYS A CA 1
ATOM 545 C C . LYS A 1 68 ? 19.954 10.573 -17.928 1.00 62.50 68 LYS A C 1
ATOM 547 O O . LYS A 1 68 ? 20.075 10.595 -19.150 1.00 62.50 68 LYS A O 1
ATOM 552 N N . GLY A 1 69 ? 19.410 9.536 -17.292 1.00 59.38 69 GLY A N 1
ATOM 553 C CA . GLY A 1 69 ? 18.967 8.308 -17.958 1.00 59.38 69 GLY A CA 1
ATOM 554 C C . GLY A 1 69 ? 17.448 8.154 -18.021 1.00 59.38 69 GLY A C 1
ATOM 555 O O . GLY A 1 69 ? 16.735 8.530 -17.091 1.00 59.38 69 GLY A O 1
ATOM 556 N N . MET A 1 70 ? 16.950 7.525 -19.092 1.00 60.97 70 MET A N 1
ATOM 557 C CA . MET A 1 70 ? 15.610 6.931 -19.105 1.00 60.97 70 MET A CA 1
ATOM 558 C C . MET A 1 70 ? 15.632 5.697 -18.198 1.00 60.97 70 MET A C 1
ATOM 560 O O . MET A 1 70 ? 15.916 4.582 -18.635 1.00 60.97 70 MET A O 1
ATOM 564 N N . ILE A 1 71 ? 15.392 5.911 -16.908 1.00 70.19 71 ILE A N 1
ATOM 565 C CA . ILE A 1 71 ? 15.327 4.823 -15.938 1.00 70.19 71 ILE A CA 1
ATOM 566 C C . ILE A 1 71 ? 14.039 4.052 -16.175 1.00 70.19 71 ILE A C 1
ATOM 568 O O . ILE A 1 71 ? 12.991 4.620 -16.469 1.00 70.19 71 ILE A O 1
ATOM 572 N N . THR A 1 72 ? 14.125 2.735 -16.065 1.00 75.69 72 THR A N 1
ATOM 573 C CA . THR A 1 72 ? 12.963 1.852 -16.049 1.00 75.69 72 THR A CA 1
ATOM 574 C C . THR A 1 72 ? 12.835 1.253 -14.656 1.00 75.69 72 THR A C 1
ATOM 576 O O . THR A 1 72 ? 13.827 0.859 -14.033 1.00 75.69 72 THR A O 1
ATOM 579 N N . VAL A 1 73 ? 11.605 1.206 -14.142 1.00 86.31 73 VAL A N 1
ATOM 580 C CA . VAL A 1 73 ? 11.293 0.586 -12.852 1.00 86.31 73 VAL A CA 1
ATOM 581 C C . VAL A 1 73 ? 10.693 -0.798 -13.086 1.00 86.31 73 VAL A C 1
ATOM 583 O O . VAL A 1 73 ? 9.686 -0.962 -13.776 1.00 86.31 73 VAL A O 1
ATOM 586 N N . ALA A 1 74 ? 11.326 -1.824 -12.520 1.00 90.50 74 ALA A N 1
ATOM 587 C CA . ALA A 1 74 ? 10.853 -3.197 -12.641 1.00 90.50 74 ALA A CA 1
ATOM 588 C C . ALA A 1 74 ? 9.690 -3.465 -11.671 1.00 90.50 74 ALA A C 1
ATOM 590 O O . ALA A 1 74 ? 9.759 -3.091 -10.494 1.00 90.50 74 ALA A O 1
ATOM 591 N N . LEU A 1 75 ? 8.646 -4.157 -12.141 1.00 94.38 75 LEU A N 1
ATOM 592 C CA . LEU A 1 75 ? 7.528 -4.595 -11.301 1.00 94.38 75 LEU A CA 1
ATOM 593 C C . LEU A 1 75 ? 7.961 -5.789 -10.440 1.00 94.38 75 LEU A C 1
ATOM 595 O O . LEU A 1 75 ? 7.840 -6.943 -10.838 1.00 94.38 75 LEU A O 1
ATOM 599 N N . THR A 1 76 ? 8.534 -5.506 -9.273 1.00 94.31 76 THR A N 1
ATOM 600 C CA . THR A 1 76 ? 9.143 -6.508 -8.383 1.00 94.31 76 THR A CA 1
ATOM 601 C C . THR A 1 76 ? 8.834 -6.207 -6.917 1.00 94.31 76 THR A C 1
ATOM 603 O O . THR A 1 76 ? 8.364 -5.116 -6.583 1.00 94.31 76 THR A O 1
ATOM 606 N N . GLY A 1 77 ? 9.091 -7.177 -6.032 1.00 94.19 77 GLY A N 1
ATOM 607 C CA . GLY A 1 77 ? 8.948 -7.003 -4.584 1.00 94.19 77 GLY A CA 1
ATOM 608 C C . GLY A 1 77 ? 7.549 -6.532 -4.183 1.00 94.19 77 GLY A C 1
ATOM 609 O O . GLY A 1 77 ? 6.548 -7.080 -4.643 1.00 94.19 77 GLY A O 1
ATOM 610 N N . ASN A 1 78 ? 7.482 -5.484 -3.360 1.00 95.12 78 ASN A N 1
ATOM 611 C CA . ASN A 1 78 ? 6.218 -4.944 -2.856 1.00 95.12 78 ASN A CA 1
ATOM 612 C C . ASN A 1 78 ? 5.323 -4.358 -3.960 1.00 95.12 78 ASN A C 1
ATOM 614 O O . ASN A 1 78 ? 4.102 -4.469 -3.867 1.00 95.12 78 ASN A O 1
ATOM 618 N N . ASN A 1 79 ? 5.905 -3.814 -5.039 1.00 95.94 79 ASN A N 1
ATOM 619 C CA . ASN A 1 79 ? 5.116 -3.354 -6.187 1.00 95.94 79 ASN A CA 1
ATOM 620 C C . ASN A 1 79 ? 4.421 -4.530 -6.882 1.00 95.94 79 ASN A C 1
ATOM 622 O O . ASN A 1 79 ? 3.251 -4.435 -7.237 1.00 95.94 79 ASN A O 1
ATOM 626 N N . LEU A 1 80 ? 5.126 -5.653 -7.048 1.00 97.06 80 LEU A N 1
ATOM 627 C CA . LEU A 1 80 ? 4.548 -6.859 -7.640 1.00 97.06 80 LEU A CA 1
ATOM 628 C C . LEU A 1 80 ? 3.436 -7.442 -6.758 1.00 97.06 80 LEU A C 1
ATOM 630 O O . LEU A 1 80 ? 2.393 -7.834 -7.275 1.00 97.06 80 LEU A O 1
ATOM 634 N N . ALA A 1 81 ? 3.632 -7.459 -5.438 1.00 97.75 81 ALA A N 1
ATOM 635 C CA . ALA A 1 81 ? 2.619 -7.938 -4.501 1.00 97.75 81 ALA A CA 1
ATOM 636 C C . ALA A 1 81 ? 1.324 -7.110 -4.568 1.00 97.75 81 ALA A C 1
ATOM 638 O O . ALA A 1 81 ? 0.237 -7.679 -4.632 1.00 97.75 81 ALA A O 1
ATOM 639 N N . LEU A 1 82 ? 1.418 -5.777 -4.611 1.00 97.44 82 LEU A N 1
ATOM 640 C CA . LEU A 1 82 ? 0.238 -4.919 -4.772 1.00 97.44 82 LEU A CA 1
ATOM 641 C C . LEU A 1 82 ? -0.396 -5.040 -6.160 1.00 97.44 82 LEU A C 1
ATOM 643 O O . LEU A 1 82 ? -1.618 -5.081 -6.265 1.00 97.44 82 LEU A O 1
ATOM 647 N N . ALA A 1 83 ? 0.406 -5.147 -7.221 1.00 97.88 83 ALA A N 1
ATOM 648 C CA . ALA A 1 83 ? -0.116 -5.336 -8.573 1.00 97.88 83 ALA A CA 1
ATOM 649 C C . ALA A 1 83 ? -0.925 -6.636 -8.699 1.00 97.88 83 ALA A C 1
ATOM 651 O O . ALA A 1 83 ? -1.970 -6.638 -9.341 1.00 97.88 83 ALA A O 1
ATOM 652 N N . ARG A 1 84 ? -0.495 -7.712 -8.023 1.00 97.88 84 ARG A N 1
ATOM 653 C CA . ARG A 1 84 ? -1.242 -8.978 -7.925 1.00 97.88 84 ARG A CA 1
ATOM 654 C C . ARG A 1 84 ? -2.555 -8.865 -7.144 1.00 97.88 84 ARG A C 1
ATOM 656 O O . ARG A 1 84 ? -3.408 -9.729 -7.303 1.00 97.88 84 ARG A O 1
ATOM 663 N N . SER A 1 85 ? -2.730 -7.842 -6.304 1.00 98.00 85 SER A N 1
ATOM 664 C CA . SER A 1 85 ? -4.009 -7.599 -5.624 1.00 98.00 85 SER A CA 1
ATOM 665 C C . SER A 1 85 ? -5.069 -6.980 -6.546 1.00 98.00 85 SER A C 1
ATOM 667 O O . SER A 1 85 ? -6.253 -7.022 -6.213 1.00 98.00 85 SER A O 1
ATOM 669 N N . CYS A 1 86 ? -4.664 -6.397 -7.678 1.00 98.12 86 CYS A N 1
ATOM 670 C CA . CYS A 1 86 ? -5.564 -5.798 -8.664 1.00 98.12 86 CYS A CA 1
ATOM 671 C C . CYS A 1 86 ? -6.331 -6.887 -9.430 1.00 98.12 86 CYS A C 1
ATOM 673 O O . CYS A 1 86 ? -5.738 -7.888 -9.831 1.00 98.12 86 CYS A O 1
ATOM 675 N N . TYR A 1 87 ? -7.626 -6.682 -9.685 1.00 97.69 87 TYR A N 1
ATOM 676 C CA . TYR A 1 87 ? -8.426 -7.587 -10.517 1.00 97.69 87 TYR A CA 1
ATOM 677 C C . TYR A 1 87 ? -8.225 -7.287 -12.006 1.00 97.69 87 TYR A C 1
ATOM 679 O O . TYR A 1 87 ? -9.115 -6.818 -12.714 1.00 97.69 87 TYR A O 1
ATOM 687 N N . ALA A 1 88 ? -7.001 -7.508 -12.472 1.00 96.69 88 ALA A N 1
ATOM 688 C CA . ALA A 1 88 ? -6.606 -7.341 -13.860 1.00 96.69 88 ALA A CA 1
ATOM 689 C C . ALA A 1 88 ? -5.426 -8.263 -14.180 1.00 96.69 88 ALA A C 1
ATOM 691 O O . ALA A 1 88 ? -4.694 -8.691 -13.284 1.00 96.69 88 ALA A O 1
ATOM 692 N N . GLU A 1 89 ? -5.204 -8.538 -15.465 1.00 96.06 89 GLU A N 1
ATOM 693 C CA . GLU A 1 89 ? -3.991 -9.234 -15.890 1.00 96.06 89 GLU A CA 1
ATOM 694 C C . GLU A 1 89 ? -2.746 -8.439 -15.481 1.00 96.06 89 GLU A C 1
ATOM 696 O O . GLU A 1 89 ? -2.658 -7.218 -15.659 1.00 96.06 89 GLU A O 1
ATOM 701 N N . LEU A 1 90 ? -1.768 -9.142 -14.910 1.00 96.56 90 LEU A N 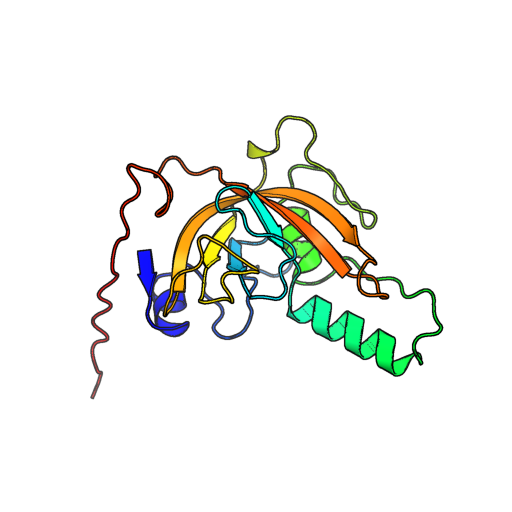1
ATOM 702 C CA . LEU A 1 90 ? -0.527 -8.534 -14.456 1.00 96.56 90 LEU A CA 1
ATOM 703 C C . LEU A 1 90 ? 0.240 -7.952 -15.652 1.00 96.56 90 LEU A C 1
ATOM 705 O O . LEU A 1 90 ? 0.654 -8.684 -16.550 1.00 96.56 90 LEU A O 1
ATOM 709 N N . ASN A 1 91 ? 0.486 -6.642 -15.636 1.00 96.69 91 ASN A N 1
ATOM 710 C CA . ASN A 1 91 ? 1.132 -5.931 -16.731 1.00 96.69 91 ASN A CA 1
ATOM 711 C C . ASN A 1 91 ? 2.190 -4.950 -16.191 1.00 96.69 91 ASN A C 1
ATOM 713 O O . ASN A 1 91 ? 1.843 -3.999 -15.490 1.00 96.69 91 ASN A O 1
ATOM 717 N N . PRO A 1 92 ? 3.481 -5.109 -16.545 1.00 95.00 92 PRO A N 1
ATOM 718 C CA . PRO A 1 92 ? 4.547 -4.194 -16.125 1.00 95.00 92 PRO A CA 1
ATOM 719 C C . PRO A 1 92 ? 4.368 -2.735 -16.568 1.00 95.00 92 PRO A C 1
ATOM 721 O O . PRO A 1 92 ? 5.048 -1.855 -16.058 1.00 95.00 92 PRO A O 1
ATOM 724 N N . ARG A 1 93 ? 3.482 -2.443 -17.525 1.00 92.62 93 ARG A N 1
ATOM 725 C CA . ARG A 1 93 ? 3.167 -1.063 -17.929 1.00 92.62 93 ARG A CA 1
ATOM 726 C C . ARG A 1 93 ? 2.038 -0.431 -17.112 1.00 92.62 93 ARG A C 1
ATOM 728 O O . ARG A 1 93 ? 1.773 0.752 -17.285 1.00 92.62 93 ARG A O 1
ATOM 735 N N . GLY A 1 94 ? 1.414 -1.193 -16.219 1.00 96.25 94 GLY A N 1
ATOM 736 C CA . GLY A 1 94 ? 0.215 -0.795 -15.495 1.00 96.25 94 GLY A CA 1
ATOM 737 C C . GLY A 1 94 ? -1.014 -1.574 -15.950 1.00 96.25 94 GLY A C 1
ATOM 738 O O . GLY A 1 94 ? -1.078 -2.066 -17.078 1.00 96.25 94 GLY A O 1
ATOM 739 N N . ALA A 1 95 ? -1.987 -1.684 -15.054 1.00 97.31 95 ALA A N 1
ATOM 740 C CA . ALA A 1 95 ? -3.275 -2.307 -15.322 1.00 97.31 95 ALA A CA 1
ATOM 741 C C . ALA A 1 95 ? -4.375 -1.631 -14.500 1.00 97.31 95 ALA A C 1
ATOM 743 O O . ALA A 1 95 ? -4.110 -1.005 -13.472 1.00 97.31 95 ALA A O 1
ATOM 744 N N . GLN A 1 96 ? -5.619 -1.788 -14.940 1.00 97.31 96 GLN A N 1
ATOM 745 C CA . GLN A 1 96 ? -6.807 -1.298 -14.255 1.00 97.31 96 GLN A CA 1
ATOM 746 C C . GLN A 1 96 ? -7.863 -2.398 -14.254 1.00 97.31 96 GLN A C 1
ATOM 748 O O . GLN A 1 96 ? -8.144 -2.992 -15.294 1.00 97.31 96 GLN A O 1
ATOM 753 N N . SER A 1 97 ? -8.448 -2.647 -13.085 1.00 90.81 97 SER A N 1
ATOM 754 C CA . SER A 1 97 ? -9.640 -3.477 -12.948 1.00 90.81 97 SER A CA 1
ATOM 755 C C . SER A 1 97 ? -10.765 -2.781 -13.704 1.00 90.81 97 SER A C 1
ATOM 757 O O . SER A 1 97 ? -11.073 -1.638 -13.377 1.00 90.81 97 SER A O 1
ATOM 759 N N . ALA A 1 98 ? -11.321 -3.419 -14.738 1.00 83.56 98 ALA A N 1
ATOM 760 C CA . ALA A 1 98 ? -12.266 -2.790 -15.662 1.00 83.56 98 ALA A CA 1
ATOM 761 C C . ALA A 1 98 ? -13.492 -2.190 -14.940 1.00 83.56 98 ALA A C 1
ATOM 763 O O . ALA A 1 98 ? -13.484 -1.014 -14.587 1.00 83.56 98 ALA A O 1
ATOM 764 N N . GLN A 1 99 ? -14.548 -2.974 -14.711 1.00 85.69 99 GLN A N 1
ATOM 765 C CA . GLN A 1 99 ? -15.704 -2.550 -13.905 1.00 85.69 99 GLN A CA 1
ATOM 766 C C . GLN A 1 99 ? -15.742 -3.261 -12.540 1.00 85.69 99 GLN A C 1
ATOM 768 O O . GLN A 1 99 ? -16.192 -2.678 -11.557 1.00 85.69 99 GLN A O 1
ATOM 773 N N . ASP A 1 100 ? -15.147 -4.452 -12.439 1.00 93.62 100 ASP A N 1
ATOM 774 C CA . ASP A 1 100 ? -15.256 -5.343 -11.275 1.00 93.62 100 ASP A CA 1
ATOM 775 C C . ASP A 1 100 ? -14.095 -5.196 -10.275 1.00 93.62 100 ASP A C 1
ATOM 777 O O . ASP A 1 100 ? -13.542 -6.176 -9.782 1.00 93.62 100 ASP A O 1
ATOM 781 N N . TRP A 1 101 ? -13.684 -3.968 -9.953 1.00 96.81 101 TRP A N 1
ATOM 782 C CA . TRP A 1 101 ? -12.552 -3.718 -9.042 1.00 96.81 101 TRP A CA 1
ATOM 783 C C . TRP A 1 101 ? -12.724 -4.337 -7.640 1.00 96.81 101 TRP A C 1
ATOM 785 O O . TRP A 1 101 ? -11.736 -4.672 -6.984 1.00 96.81 101 TRP A O 1
ATOM 795 N N . GLN A 1 102 ? -13.966 -4.551 -7.196 1.00 97.31 102 GLN A N 1
ATOM 796 C CA . GLN A 1 102 ? -14.288 -5.213 -5.925 1.00 97.31 102 GLN A CA 1
ATOM 797 C C . GLN A 1 102 ? -13.894 -6.701 -5.908 1.00 97.31 102 GLN A C 1
ATOM 799 O O . GLN A 1 102 ? -13.622 -7.255 -4.841 1.00 97.31 102 GLN A O 1
ATOM 804 N N . ALA A 1 103 ? -13.768 -7.337 -7.081 1.00 97.69 103 ALA A N 1
ATOM 805 C CA . ALA A 1 103 ? -13.268 -8.706 -7.211 1.00 97.69 103 ALA A CA 1
ATOM 806 C C . ALA A 1 103 ? -11.750 -8.823 -6.954 1.00 97.69 103 ALA A C 1
ATOM 808 O O . ALA A 1 103 ? -11.216 -9.931 -6.893 1.00 97.69 103 ALA A O 1
ATOM 809 N N . GLY A 1 104 ? -11.048 -7.697 -6.762 1.00 97.75 104 GLY A N 1
ATOM 810 C CA . GLY A 1 104 ? -9.638 -7.677 -6.376 1.00 97.75 104 GLY A CA 1
ATOM 811 C C . GLY A 1 104 ? -9.401 -8.316 -5.011 1.00 97.75 104 GLY A C 1
ATOM 812 O O . GLY A 1 104 ? -10.316 -8.495 -4.202 1.00 97.75 104 GLY A O 1
ATOM 813 N N . LEU A 1 105 ? -8.148 -8.642 -4.710 1.00 98.00 105 LEU A N 1
ATOM 814 C CA . LEU A 1 105 ? -7.807 -9.215 -3.411 1.00 98.00 105 LEU A CA 1
ATOM 815 C C . LEU A 1 105 ? -7.824 -8.119 -2.330 1.00 98.00 105 LEU A C 1
ATOM 817 O O . LEU A 1 105 ? -7.338 -7.010 -2.568 1.00 98.00 105 LEU A O 1
ATOM 821 N N . PRO A 1 106 ? -8.404 -8.395 -1.147 1.00 98.38 106 PRO A N 1
ATOM 822 C CA . PRO A 1 106 ? -8.527 -7.410 -0.080 1.00 98.38 106 PRO A CA 1
ATOM 823 C C . PRO A 1 106 ? -7.165 -7.049 0.519 1.00 98.38 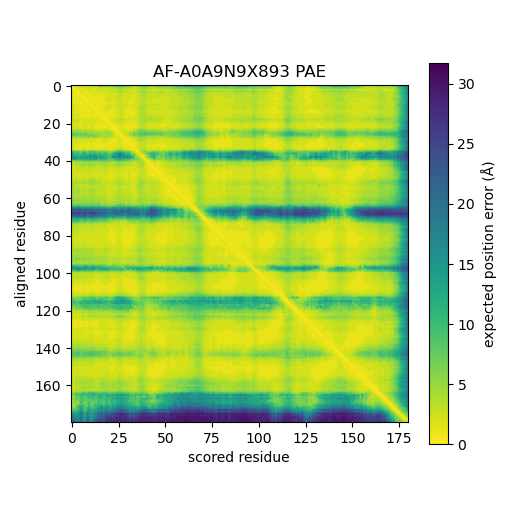106 PRO A C 1
ATOM 825 O O . PRO A 1 106 ? -6.365 -7.923 0.854 1.00 98.38 106 PRO A O 1
ATOM 828 N N . VAL A 1 107 ? -6.942 -5.755 0.732 1.00 98.62 107 VAL A N 1
ATOM 829 C CA . VAL A 1 107 ? -5.755 -5.202 1.387 1.00 98.62 107 VAL A CA 1
ATOM 830 C C . VAL A 1 107 ? -6.200 -4.463 2.644 1.00 98.62 107 VAL A C 1
ATOM 832 O O . VAL A 1 107 ? -6.961 -3.501 2.568 1.00 98.62 107 VAL A O 1
ATOM 835 N N . ARG A 1 108 ? -5.716 -4.889 3.816 1.00 98.56 108 ARG A N 1
ATOM 836 C CA . ARG A 1 108 ? -5.940 -4.143 5.065 1.00 98.56 108 ARG A CA 1
ATOM 837 C C . ARG A 1 108 ? -5.139 -2.847 5.045 1.00 98.56 108 ARG A C 1
ATOM 839 O O . ARG A 1 108 ? -3.928 -2.890 4.826 1.00 98.56 108 ARG A O 1
ATOM 846 N N . VAL A 1 109 ? -5.781 -1.722 5.338 1.00 97.69 109 VAL A N 1
ATOM 847 C CA . VAL A 1 109 ? -5.118 -0.413 5.356 1.00 97.69 109 VAL A CA 1
ATOM 848 C C . VAL A 1 109 ? -4.991 0.104 6.775 1.00 97.69 109 VAL A C 1
ATOM 850 O O . VAL A 1 109 ? -5.942 0.124 7.558 1.00 97.69 109 VAL A O 1
ATOM 853 N N . VAL A 1 110 ? -3.778 0.537 7.095 1.00 96.94 110 VAL A N 1
ATOM 854 C CA . VAL A 1 110 ? -3.450 1.208 8.343 1.00 96.94 110 VAL A CA 1
ATOM 855 C C . VAL A 1 110 ? -2.918 2.5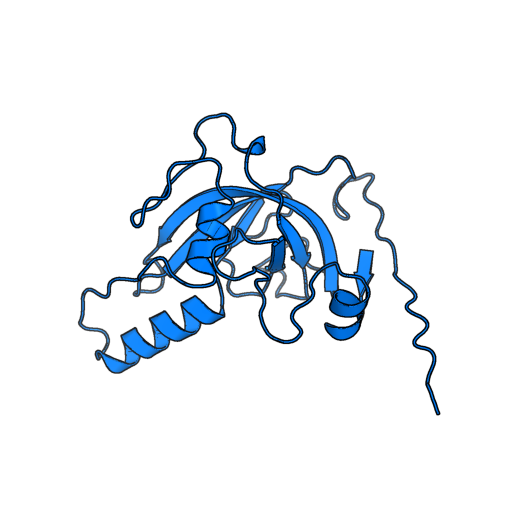98 8.020 1.00 96.94 110 VAL A C 1
ATOM 857 O O . VAL A 1 110 ? -1.964 2.728 7.258 1.00 96.94 110 VAL A O 1
ATOM 860 N N . ARG A 1 111 ? -3.482 3.640 8.625 1.00 94.50 111 ARG A N 1
ATOM 861 C CA . ARG A 1 111 ? -2.936 5.000 8.555 1.00 94.50 111 ARG A CA 1
ATOM 862 C C . ARG A 1 111 ? -2.097 5.311 9.786 1.00 94.50 111 ARG A C 1
ATOM 864 O O . ARG A 1 111 ? -2.414 4.878 10.893 1.00 94.50 111 ARG A O 1
ATOM 871 N N . CYS A 1 112 ? -1.030 6.073 9.598 1.00 92.19 112 CYS A N 1
ATOM 872 C CA . CYS A 1 112 ? -0.254 6.695 10.670 1.00 92.19 112 CYS A CA 1
ATOM 873 C C . CYS A 1 112 ? -0.252 8.226 10.482 1.00 92.19 112 CYS A C 1
ATOM 875 O O . CYS A 1 112 ? -0.736 8.693 9.453 1.00 92.19 112 CYS A O 1
ATOM 877 N N . PRO A 1 113 ? 0.241 9.017 11.450 1.00 89.19 113 PRO A N 1
ATOM 878 C CA . PRO A 1 113 ? 0.233 10.472 11.350 1.00 89.19 113 PRO A CA 1
ATOM 879 C C . PRO A 1 113 ? 1.003 11.004 10.149 1.00 89.19 113 PRO A C 1
ATOM 881 O O . PRO A 1 113 ? 2.153 10.617 9.947 1.00 89.19 113 PRO A O 1
ATOM 884 N N . HIS A 1 114 ? 0.376 11.944 9.433 1.00 78.38 114 HIS A N 1
ATOM 885 C CA . HIS A 1 114 ? 0.940 12.700 8.306 1.00 78.38 114 HIS A CA 1
ATOM 886 C C . HIS A 1 114 ? 0.610 14.180 8.410 1.00 78.38 114 HIS A C 1
ATOM 888 O O . HIS A 1 114 ? -0.234 14.603 9.206 1.00 78.38 114 HIS A O 1
ATOM 894 N N . LYS A 1 115 ? 1.269 14.987 7.575 1.00 73.25 115 LYS A N 1
ATOM 895 C CA . LYS A 1 115 ? 0.884 16.388 7.412 1.00 73.25 115 LYS A CA 1
ATOM 896 C C . LYS A 1 115 ? -0.539 16.443 6.861 1.00 73.25 115 LYS A C 1
ATOM 898 O O . LYS A 1 115 ? -0.862 15.765 5.892 1.00 73.25 115 LYS A O 1
ATOM 903 N N . LYS A 1 116 ? -1.371 17.328 7.415 1.00 67.94 116 LYS A N 1
ATOM 904 C CA . LYS A 1 116 ? -2.774 17.505 6.987 1.00 67.94 116 LYS A CA 1
ATOM 905 C C . LYS A 1 116 ? -2.946 17.853 5.501 1.00 67.94 116 LYS A C 1
ATOM 907 O O . LYS A 1 116 ? -4.026 17.682 4.957 1.00 67.94 116 LYS A O 1
ATOM 912 N N . GLN A 1 117 ? -1.894 18.372 4.868 1.00 69.62 117 GLN A N 1
ATOM 913 C CA . GLN A 1 117 ? -1.860 18.698 3.439 1.00 69.62 117 GLN A CA 1
ATOM 914 C C . GLN A 1 117 ? -1.788 17.446 2.548 1.00 69.62 117 GLN A C 1
ATOM 916 O O . GLN A 1 117 ? -2.179 17.514 1.391 1.00 69.62 117 GLN A O 1
ATOM 921 N N . GLU A 1 118 ? -1.296 16.325 3.080 1.00 71.19 118 GLU A N 1
ATOM 922 C CA . GLU A 1 118 ? -1.113 15.052 2.364 1.00 71.19 118 GLU A CA 1
ATOM 923 C C . GLU A 1 118 ? -2.275 14.078 2.630 1.00 71.19 118 GLU A C 1
ATOM 925 O O . GLU A 1 118 ? -2.579 13.223 1.803 1.00 71.19 118 GLU A O 1
ATOM 930 N N . SER A 1 119 ? -2.947 14.217 3.778 1.00 80.44 119 SER A N 1
ATOM 931 C CA . SER A 1 119 ? -4.122 13.426 4.149 1.00 80.44 119 SER A CA 1
ATOM 932 C C . SER A 1 119 ? -5.014 14.206 5.108 1.00 80.44 119 SER A C 1
ATOM 934 O O . SER A 1 119 ? -4.569 14.668 6.162 1.00 80.44 119 SER A O 1
ATOM 936 N N . THR A 1 120 ? -6.298 14.307 4.774 1.00 79.12 120 THR A N 1
ATOM 937 C CA . THR A 1 120 ? -7.313 14.951 5.624 1.00 79.12 120 THR A CA 1
ATOM 938 C C . THR A 1 120 ? -7.856 14.020 6.707 1.00 79.12 120 THR A C 1
ATOM 940 O O . THR A 1 120 ? -8.456 14.489 7.672 1.00 79.12 120 THR A O 1
ATOM 943 N N . VAL A 1 121 ? -7.618 12.712 6.572 1.00 88.06 121 VAL A N 1
ATOM 944 C CA . VAL A 1 121 ? -8.213 11.668 7.418 1.00 88.06 121 VAL A CA 1
ATOM 945 C C . VAL A 1 121 ? -7.207 10.952 8.320 1.00 88.06 121 VAL A C 1
ATOM 947 O O . VAL A 1 121 ? -7.605 10.122 9.140 1.00 88.06 121 VAL A O 1
ATOM 950 N N . SER A 1 122 ? -5.909 11.231 8.175 1.00 89.56 122 SER A N 1
ATOM 951 C CA . SER A 1 122 ? -4.863 10.570 8.961 1.00 89.56 122 SER A CA 1
ATOM 952 C C . SER A 1 122 ? -5.019 10.821 10.468 1.00 89.56 122 SER A C 1
ATOM 954 O O . SER A 1 122 ? -5.390 11.922 10.880 1.00 89.56 122 SER A O 1
ATOM 956 N N . PRO A 1 123 ? -4.725 9.818 11.317 1.00 90.81 123 PRO A N 1
ATOM 957 C CA . PRO A 1 123 ? -4.780 9.984 12.765 1.00 90.81 123 PRO A CA 1
ATOM 958 C C . PRO A 1 123 ? -3.699 10.960 13.258 1.00 90.81 123 PRO A C 1
ATOM 960 O O . PRO A 1 123 ? -2.631 11.059 12.665 1.00 90.81 123 PRO A O 1
ATOM 963 N N . ASN A 1 124 ? -3.935 11.640 14.385 1.00 88.94 124 ASN A N 1
ATOM 964 C CA . ASN A 1 124 ? -2.945 12.559 14.973 1.00 88.94 124 ASN A CA 1
ATOM 965 C C . ASN A 1 124 ? -1.749 11.832 15.619 1.00 88.94 124 ASN A C 1
ATOM 967 O O . ASN A 1 124 ? -0.662 12.396 15.711 1.00 88.94 124 ASN A O 1
ATOM 971 N N . ASP A 1 125 ? -1.941 10.593 16.078 1.00 90.69 125 ASP A N 1
ATOM 972 C CA . ASP A 1 125 ? -0.919 9.779 16.746 1.00 90.69 125 ASP A CA 1
ATOM 973 C C . ASP A 1 125 ? -1.095 8.268 16.486 1.00 90.69 125 ASP A C 1
ATOM 975 O O . ASP A 1 125 ? -2.164 7.789 16.098 1.00 90.69 125 ASP A O 1
ATOM 979 N N . GLY A 1 126 ? -0.038 7.486 16.709 1.00 93.06 126 GLY A N 1
ATOM 980 C CA . GLY A 1 126 ? -0.088 6.023 16.622 1.00 93.06 126 GLY A CA 1
ATOM 981 C C . GLY A 1 126 ? -0.406 5.484 15.222 1.00 93.06 126 GLY A C 1
ATOM 982 O O . GLY A 1 126 ? 0.120 5.955 14.221 1.00 93.06 126 GLY A O 1
ATOM 983 N N . TYR A 1 127 ? -1.225 4.441 15.158 1.00 94.88 127 TYR A N 1
ATOM 984 C CA . TYR A 1 127 ? -1.636 3.769 13.929 1.00 94.88 127 TYR A CA 1
ATOM 985 C C . TYR A 1 127 ? -3.118 3.426 14.014 1.00 94.88 127 TYR A C 1
ATOM 987 O O . TYR A 1 127 ? -3.563 2.921 15.045 1.00 94.88 127 TYR A O 1
ATOM 995 N N . ARG A 1 128 ? -3.880 3.640 12.944 1.00 95.12 128 ARG A N 1
ATOM 996 C CA . ARG A 1 128 ? -5.305 3.311 12.888 1.00 95.12 128 ARG A CA 1
ATOM 997 C C . ARG A 1 128 ? -5.592 2.380 11.721 1.00 95.12 128 ARG A C 1
ATOM 999 O O . ARG A 1 128 ? -5.278 2.695 10.582 1.00 95.12 128 ARG A O 1
ATOM 1006 N N . TYR A 1 129 ? -6.147 1.213 12.019 1.00 96.31 129 TYR A N 1
ATOM 1007 C CA . TYR A 1 129 ? -6.750 0.344 11.018 1.00 96.31 129 TYR A CA 1
ATOM 1008 C C . TYR A 1 129 ? -8.060 0.961 10.538 1.00 96.31 129 TYR A C 1
ATOM 1010 O O . TYR A 1 129 ? -8.942 1.210 11.370 1.00 96.31 129 TYR A O 1
ATOM 1018 N N . ASP A 1 130 ? -8.153 1.145 9.224 1.00 95.94 130 ASP A N 1
ATOM 1019 C CA . ASP A 1 130 ? -9.215 1.893 8.545 1.00 95.94 130 ASP A CA 1
ATOM 1020 C C . ASP A 1 130 ? -10.063 1.025 7.598 1.00 95.94 130 ASP A C 1
ATOM 1022 O O . ASP A 1 130 ? -10.943 1.529 6.893 1.00 95.94 130 ASP A O 1
ATOM 1026 N N . GLY A 1 131 ? -9.824 -0.286 7.607 1.00 96.56 131 GLY A N 1
ATOM 1027 C CA . GLY A 1 131 ? -10.639 -1.262 6.895 1.00 96.56 131 GLY A CA 1
ATOM 1028 C C . GLY A 1 131 ? -9.942 -1.925 5.713 1.00 96.56 131 GLY A C 1
ATOM 1029 O O . GLY A 1 131 ? -8.713 -1.888 5.555 1.00 96.56 131 GLY A O 1
ATOM 1030 N N . ILE A 1 132 ? -10.773 -2.556 4.895 1.00 98.25 132 ILE A N 1
ATOM 1031 C CA . ILE A 1 132 ? -10.422 -3.264 3.675 1.00 98.25 132 ILE A CA 1
ATOM 1032 C C . ILE A 1 132 ? -10.515 -2.339 2.463 1.00 98.25 132 ILE A C 1
ATOM 1034 O O . ILE A 1 132 ? -11.487 -1.617 2.252 1.00 98.25 132 ILE A O 1
ATOM 1038 N N . TYR A 1 133 ? -9.470 -2.388 1.647 1.00 98.44 133 TYR A N 1
ATOM 1039 C CA . TYR A 1 133 ? -9.370 -1.684 0.378 1.00 98.44 133 TYR A CA 1
ATOM 1040 C C . TYR A 1 133 ? -9.008 -2.664 -0.734 1.00 98.44 133 TYR A C 1
ATOM 1042 O O . TYR A 1 133 ? -8.530 -3.776 -0.489 1.00 98.44 133 TYR A O 1
ATOM 1050 N N . LYS A 1 134 ? -9.211 -2.231 -1.974 1.00 98.56 134 LYS A N 1
ATOM 1051 C CA . LYS A 1 134 ? -8.887 -2.971 -3.193 1.00 98.56 134 LYS A CA 1
ATOM 1052 C C . LYS A 1 134 ? -8.009 -2.112 -4.085 1.00 98.56 134 LYS A C 1
ATOM 1054 O O . LYS A 1 134 ? -8.194 -0.897 -4.150 1.00 98.56 134 LYS A O 1
ATOM 1059 N N . VAL A 1 135 ? -7.075 -2.743 -4.791 1.00 98.31 135 VAL A N 1
ATOM 1060 C CA . VAL A 1 135 ? -6.294 -2.071 -5.834 1.00 98.31 135 VAL A CA 1
ATOM 1061 C C . VAL A 1 135 ? -7.162 -1.980 -7.085 1.00 98.31 135 VAL A C 1
ATOM 1063 O O . VAL A 1 135 ? -7.470 -2.994 -7.705 1.00 98.31 135 VAL A O 1
ATOM 1066 N N . VAL A 1 136 ? -7.562 -0.764 -7.443 1.00 98.31 136 VAL A N 1
ATOM 1067 C CA . VAL A 1 136 ? -8.384 -0.494 -8.628 1.00 98.31 136 VAL A CA 1
ATOM 1068 C C . VAL A 1 136 ? -7.502 -0.435 -9.868 1.00 98.31 136 VAL A C 1
ATOM 1070 O O . VAL A 1 136 ? -7.833 -1.029 -10.891 1.00 98.31 136 VAL A O 1
ATOM 1073 N N . SER A 1 137 ? -6.367 0.257 -9.786 1.00 98.00 137 SER A N 1
ATOM 1074 C CA . SER A 1 137 ? -5.406 0.359 -10.883 1.00 98.00 137 SER A CA 1
ATOM 1075 C C . SER A 1 137 ? -3.991 0.622 -10.381 1.00 98.00 137 SER A C 1
ATOM 1077 O O . SER A 1 137 ? -3.771 0.957 -9.217 1.00 98.00 137 SER A O 1
ATOM 1079 N N . TYR A 1 138 ? -3.015 0.460 -11.268 1.00 97.62 138 TYR A N 1
ATOM 1080 C CA . TYR A 1 138 ? -1.643 0.889 -11.043 1.00 97.62 138 TYR A CA 1
ATOM 1081 C C . TYR A 1 138 ? -0.977 1.294 -12.353 1.00 97.62 138 TYR A C 1
ATOM 1083 O O . TYR A 1 138 ? -1.280 0.748 -13.413 1.00 97.62 138 TYR A O 1
ATOM 1091 N N . THR A 1 139 ? -0.050 2.242 -12.275 1.00 96.44 139 THR A N 1
ATOM 1092 C CA . THR A 1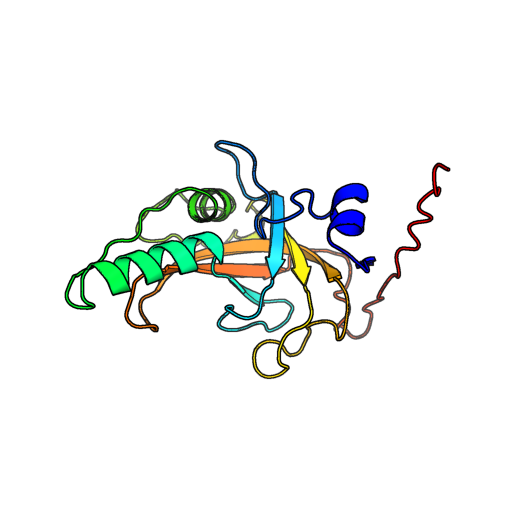 139 ? 0.727 2.734 -13.418 1.00 96.44 139 THR A CA 1
ATOM 1093 C C . THR A 1 139 ? 2.132 3.124 -12.979 1.00 96.44 139 THR A C 1
ATOM 1095 O O . THR A 1 139 ? 2.392 3.320 -11.790 1.00 96.44 139 THR A O 1
ATOM 1098 N N . VAL A 1 140 ? 3.039 3.260 -13.944 1.00 94.50 140 VAL A N 1
ATOM 1099 C CA . VAL A 1 140 ? 4.298 3.971 -13.725 1.00 94.50 140 VAL A CA 1
ATOM 1100 C C . VAL A 1 140 ? 4.016 5.466 -13.799 1.00 94.50 140 VAL A C 1
ATOM 1102 O O . VAL A 1 140 ? 3.401 5.954 -14.746 1.00 94.50 140 VAL A O 1
ATOM 1105 N N . ASP A 1 141 ? 4.471 6.182 -12.789 1.00 91.38 141 ASP A N 1
ATOM 1106 C CA . ASP A 1 141 ? 4.372 7.619 -12.652 1.00 91.38 141 ASP A CA 1
ATOM 1107 C C . ASP A 1 141 ? 5.775 8.237 -12.608 1.00 91.38 141 ASP A C 1
ATOM 1109 O O . ASP A 1 141 ? 6.689 7.685 -12.001 1.00 91.38 141 ASP A O 1
ATOM 1113 N N . VAL A 1 142 ? 5.936 9.376 -13.279 1.00 89.12 142 VAL A N 1
ATOM 1114 C CA . VAL A 1 142 ? 7.219 10.069 -13.471 1.00 89.12 142 VAL A CA 1
ATOM 1115 C C . VAL A 1 142 ? 7.183 11.520 -12.990 1.00 89.12 142 VAL A C 1
ATOM 1117 O O . VAL A 1 142 ? 8.102 12.283 -13.281 1.00 89.12 142 VAL A O 1
ATOM 1120 N N . SER A 1 143 ? 6.138 11.938 -12.266 1.00 85.69 143 SER A N 1
ATOM 1121 C CA . SER A 1 143 ? 5.963 13.349 -11.893 1.00 85.69 143 SER A CA 1
ATOM 1122 C C . SER A 1 143 ? 7.076 13.903 -11.000 1.00 85.69 143 SER A C 1
ATOM 1124 O O . SER A 1 143 ? 7.286 15.110 -10.973 1.00 85.69 143 SER A O 1
ATOM 1126 N N . GLU A 1 144 ? 7.795 13.041 -10.277 1.00 82.69 144 GLU A N 1
ATOM 1127 C CA . GLU A 1 144 ? 8.938 13.429 -9.437 1.00 82.69 144 GLU A CA 1
ATOM 1128 C C . GLU A 1 144 ? 10.285 13.438 -10.188 1.00 82.69 144 GLU A C 1
ATOM 1130 O O . GLU A 1 144 ? 11.343 13.590 -9.581 1.00 82.69 144 GLU A O 1
ATOM 1135 N N . GLY A 1 145 ? 10.265 13.275 -11.515 1.00 85.94 145 GLY A N 1
ATOM 1136 C CA . GLY A 1 145 ? 11.458 13.263 -12.368 1.00 85.94 145 GLY A CA 1
ATOM 1137 C C . GLY A 1 145 ? 12.112 11.887 -12.535 1.00 85.94 145 GLY A C 1
ATOM 1138 O O . GLY A 1 145 ? 13.027 11.746 -13.340 1.00 85.94 145 GLY A O 1
ATOM 1139 N N . PHE A 1 146 ? 11.625 10.861 -11.832 1.00 88.31 146 PHE A N 1
ATOM 1140 C CA . PHE A 1 146 ? 12.042 9.465 -11.987 1.00 88.31 146 PHE A CA 1
ATOM 1141 C C . PHE A 1 146 ? 10.836 8.518 -11.845 1.00 88.31 146 PHE A C 1
ATOM 1143 O O . PHE A 1 146 ? 9.848 8.882 -11.205 1.00 88.31 146 PHE A O 1
ATOM 1150 N N . PRO A 1 147 ? 10.876 7.317 -12.453 1.00 91.31 147 PRO A N 1
ATOM 1151 C CA . PRO A 1 147 ? 9.726 6.420 -12.498 1.00 91.31 147 PRO A CA 1
ATOM 1152 C C . PRO A 1 147 ? 9.495 5.677 -11.178 1.00 91.31 147 PRO A C 1
ATOM 1154 O O . PRO A 1 147 ? 10.392 5.016 -10.645 1.00 91.31 147 PRO A O 1
ATOM 1157 N N . VAL A 1 148 ? 8.252 5.689 -10.709 1.00 92.69 148 VAL A N 1
ATOM 1158 C CA . VAL A 1 148 ? 7.768 4.921 -9.556 1.00 92.69 148 VAL A CA 1
ATOM 1159 C C . VAL A 1 148 ? 6.426 4.274 -9.883 1.00 92.69 148 VAL A C 1
ATOM 1161 O O . VAL A 1 148 ? 5.664 4.798 -10.687 1.00 92.69 148 VAL A O 1
ATOM 1164 N N . TYR A 1 149 ? 6.110 3.125 -9.283 1.00 95.06 149 TYR A N 1
ATOM 1165 C CA . TYR A 1 149 ? 4.753 2.583 -9.398 1.00 95.06 149 TYR A CA 1
ATOM 1166 C C . TYR A 1 149 ? 3.824 3.317 -8.437 1.00 95.06 149 TYR A C 1
ATOM 1168 O O . TYR A 1 149 ? 4.106 3.394 -7.240 1.00 95.06 149 TYR A O 1
ATOM 1176 N N . SER A 1 150 ? 2.710 3.807 -8.971 1.00 95.44 150 SER A N 1
ATOM 1177 C CA . SER A 1 150 ? 1.611 4.390 -8.214 1.00 95.44 150 SER A CA 1
ATOM 1178 C C . SER A 1 150 ? 0.392 3.481 -8.316 1.00 95.44 150 SER A C 1
ATOM 1180 O O . SER A 1 150 ? 0.018 3.062 -9.411 1.00 95.44 150 SER A O 1
ATOM 1182 N N . PHE A 1 151 ? -0.209 3.164 -7.173 1.00 96.94 151 PHE A N 1
ATOM 1183 C CA . PHE A 1 151 ? -1.375 2.294 -7.047 1.00 96.94 151 PHE A CA 1
ATOM 1184 C C . PHE A 1 151 ? -2.575 3.123 -6.608 1.00 96.94 151 PHE A C 1
ATOM 1186 O O . PHE A 1 151 ? -2.481 3.834 -5.615 1.00 96.94 151 PHE A O 1
ATOM 1193 N N . PHE A 1 152 ? -3.702 3.017 -7.301 1.00 97.12 152 PHE A N 1
ATOM 1194 C CA . PHE A 1 152 ? -4.963 3.613 -6.876 1.00 97.12 152 PHE A CA 1
ATOM 1195 C C . PHE A 1 152 ? -5.765 2.585 -6.081 1.00 97.12 152 PHE A C 1
ATOM 1197 O O . PHE A 1 152 ? -6.066 1.499 -6.590 1.00 97.12 152 PHE A O 1
ATOM 1204 N N . LEU A 1 153 ? -6.087 2.909 -4.830 1.00 97.88 153 LEU A N 1
ATOM 1205 C CA . LEU A 1 153 ? -6.862 2.049 -3.946 1.00 97.88 153 LEU A CA 1
ATOM 1206 C C . LEU A 1 153 ? -8.194 2.698 -3.592 1.00 97.88 153 LEU A C 1
ATOM 1208 O O . LEU A 1 153 ? -8.264 3.907 -3.374 1.00 97.88 153 LEU A O 1
ATOM 1212 N N . ARG A 1 154 ? -9.226 1.861 -3.481 1.00 97.62 154 ARG A N 1
ATOM 1213 C CA . ARG A 1 154 ? -10.576 2.249 -3.067 1.00 97.62 154 ARG A CA 1
ATOM 1214 C C . ARG A 1 154 ? -11.081 1.340 -1.953 1.00 97.62 154 ARG A C 1
ATOM 1216 O O . ARG A 1 154 ? -10.800 0.139 -1.958 1.00 97.62 154 ARG A O 1
ATOM 1223 N N . ARG A 1 155 ? -11.787 1.926 -0.990 1.00 97.75 155 ARG A N 1
ATOM 1224 C CA . ARG A 1 155 ? -12.355 1.235 0.168 1.00 97.75 155 ARG A CA 1
ATOM 1225 C C . ARG A 1 155 ? -13.495 0.313 -0.259 1.00 97.75 155 ARG A C 1
ATOM 1227 O O . ARG A 1 155 ? -14.353 0.715 -1.036 1.00 97.75 155 ARG A O 1
ATOM 1234 N N . ASP A 1 156 ? -13.492 -0.905 0.268 1.00 97.69 156 ASP A N 1
ATOM 1235 C CA . ASP A 1 156 ? -14.514 -1.935 0.053 1.00 97.69 156 ASP A CA 1
ATOM 1236 C C . ASP A 1 156 ? -14.703 -2.695 1.369 1.00 97.69 156 ASP A C 1
ATOM 1238 O O . ASP A 1 156 ? -14.216 -3.810 1.557 1.00 97.69 156 ASP A O 1
ATOM 1242 N N . ASP A 1 157 ? -15.315 -2.011 2.333 1.00 96.50 157 ASP A N 1
ATOM 1243 C CA . ASP A 1 157 ? -15.494 -2.507 3.692 1.00 96.50 157 ASP A CA 1
ATOM 1244 C C . ASP A 1 157 ? -16.884 -2.093 4.203 1.00 96.50 157 ASP A C 1
ATOM 1246 O O . ASP A 1 157 ? -17.224 -0.906 4.124 1.00 96.50 157 ASP A O 1
ATOM 1250 N N . PRO A 1 158 ? -17.703 -3.047 4.687 1.00 93.94 158 PRO A N 1
ATOM 1251 C CA . PRO A 1 158 ? -19.046 -2.764 5.181 1.00 93.94 158 PRO A CA 1
ATOM 1252 C C . PRO A 1 158 ? -19.054 -1.950 6.480 1.00 93.94 158 PRO A C 1
ATOM 1254 O O . PRO A 1 158 ? -20.055 -1.296 6.773 1.00 93.94 158 PRO A O 1
ATOM 1257 N N . GLU A 1 159 ? -17.978 -1.979 7.273 1.00 92.44 159 GLU A N 1
ATOM 1258 C CA . GLU A 1 159 ? -17.882 -1.131 8.458 1.00 92.44 159 GLU A CA 1
ATOM 1259 C C . GLU A 1 159 ? -17.705 0.331 8.022 1.00 92.44 159 GLU A C 1
ATOM 1261 O O . GLU A 1 159 ? -16.895 0.599 7.131 1.00 92.44 159 GLU A O 1
ATOM 1266 N N . PRO A 1 160 ? -18.412 1.304 8.622 1.00 91.56 160 PRO A N 1
ATOM 1267 C CA . PRO A 1 160 ? -18.225 2.713 8.291 1.00 91.56 160 PRO A CA 1
ATOM 1268 C C . PRO A 1 160 ? -16.800 3.163 8.633 1.00 91.56 160 PRO A C 1
ATOM 1270 O O . PRO A 1 160 ? -16.242 2.789 9.669 1.00 91.56 160 PRO A O 1
ATOM 1273 N N . ALA A 1 161 ? -16.198 3.982 7.770 1.00 92.81 161 ALA A N 1
ATOM 1274 C CA . ALA A 1 161 ? -14.863 4.500 8.027 1.00 92.81 161 ALA A CA 1
ATOM 1275 C C . ALA A 1 161 ? -14.874 5.467 9.227 1.00 92.81 161 ALA A C 1
ATOM 1277 O O . ALA A 1 161 ? -15.868 6.163 9.429 1.00 92.81 161 ALA A O 1
ATOM 1278 N N . PRO A 1 162 ? -13.768 5.611 9.983 1.00 90.31 162 PRO A N 1
ATOM 1279 C CA . PRO A 1 162 ? -13.708 6.500 11.152 1.00 90.31 162 PRO A CA 1
ATOM 1280 C C . PRO A 1 162 ? -14.012 7.985 10.883 1.00 90.31 162 PRO A C 1
ATOM 1282 O O . PRO A 1 162 ? -14.232 8.733 11.828 1.00 90.31 162 PRO A O 1
ATOM 1285 N N . TRP A 1 163 ? -13.979 8.428 9.622 1.00 90.12 163 TRP A N 1
ATOM 1286 C CA . TRP A 1 163 ? -14.303 9.798 9.196 1.00 90.12 163 TRP A CA 1
ATOM 1287 C C . TRP A 1 163 ? -15.695 9.938 8.557 1.00 90.12 163 TRP A C 1
ATOM 1289 O O . TRP A 1 163 ? -16.054 11.033 8.129 1.00 90.12 163 TRP A O 1
ATOM 1299 N N . HIS A 1 164 ? -16.479 8.861 8.458 1.00 90.62 164 HIS A N 1
ATOM 1300 C CA . HIS A 1 164 ? -17.891 8.934 8.063 1.00 90.62 164 HIS A CA 1
ATOM 1301 C C . HIS A 1 164 ? -18.758 9.366 9.258 1.00 90.62 164 HIS A C 1
ATOM 1303 O O . HIS A 1 164 ? -18.355 9.177 10.402 1.00 90.62 164 HIS A O 1
ATOM 1309 N N . GLU A 1 165 ? -19.965 9.897 9.020 1.00 81.94 165 GLU A N 1
ATOM 1310 C CA . GLU A 1 165 ? -20.873 10.371 10.092 1.00 81.94 165 GLU A CA 1
ATOM 1311 C C . GLU A 1 165 ? -21.153 9.317 11.179 1.00 81.94 165 GLU A C 1
ATOM 1313 O O . GLU A 1 165 ? -21.257 9.657 12.353 1.00 81.94 165 GLU A O 1
ATOM 1318 N N . ASN A 1 166 ? -21.217 8.035 10.799 1.00 83.81 166 ASN A N 1
ATOM 1319 C CA . ASN A 1 166 ? -21.441 6.905 11.710 1.00 83.81 166 ASN A CA 1
ATOM 1320 C C . ASN A 1 166 ? -20.155 6.115 12.022 1.00 83.81 166 ASN A C 1
ATOM 1322 O O . ASN A 1 166 ? -20.214 4.980 12.497 1.00 83.81 166 ASN A O 1
ATOM 1326 N N . GLY A 1 167 ? -18.990 6.681 11.705 1.00 80.56 167 GLY A N 1
ATOM 1327 C CA . GLY A 1 167 ? -17.689 6.072 11.941 1.00 80.56 167 GLY A CA 1
ATOM 1328 C C . GLY A 1 167 ? -17.365 5.977 13.425 1.00 80.56 167 GLY A C 1
ATOM 1329 O O . GLY A 1 167 ? -17.401 6.976 14.140 1.00 80.56 167 GLY A O 1
ATOM 1330 N N . ILE A 1 168 ? -16.997 4.783 13.893 1.00 78.31 168 ILE A N 1
ATOM 1331 C CA . ILE A 1 168 ? -16.545 4.580 15.273 1.00 78.31 168 ILE A CA 1
ATOM 1332 C C . ILE A 1 168 ? -15.067 4.213 15.274 1.00 78.31 168 ILE A C 1
ATOM 1334 O O . ILE A 1 168 ? -14.616 3.280 14.609 1.00 78.31 168 ILE A O 1
ATOM 1338 N N . GLU A 1 169 ? -14.297 4.935 16.082 1.00 77.50 169 GLU A N 1
ATOM 1339 C CA . GLU A 1 169 ? -12.894 4.634 16.299 1.00 77.50 169 GLU A CA 1
ATOM 1340 C C . GLU A 1 169 ? -12.700 3.790 17.564 1.00 77.50 169 GLU A C 1
ATOM 1342 O O . GLU A 1 169 ? -12.850 4.258 18.690 1.00 77.50 169 GLU A O 1
ATOM 1347 N N . TYR A 1 170 ? -12.332 2.523 17.381 1.00 77.88 170 TYR A N 1
ATOM 1348 C CA . TYR A 1 170 ? -12.061 1.608 18.492 1.00 77.88 170 TYR A CA 1
ATOM 1349 C C . TYR A 1 170 ? -10.616 1.722 18.983 1.00 77.88 170 TYR A C 1
ATOM 1351 O O . TYR A 1 170 ? -9.686 1.582 18.187 1.00 77.88 170 TYR A O 1
ATOM 1359 N N . ASN A 1 171 ? -10.401 1.886 20.287 1.00 74.19 171 ASN A N 1
ATOM 1360 C CA . ASN A 1 171 ? -9.068 1.820 20.894 1.00 74.19 171 ASN A CA 1
ATOM 1361 C C . ASN A 1 171 ? -8.719 0.377 21.268 1.00 74.19 171 ASN A C 1
ATOM 1363 O O . ASN A 1 171 ? -9.461 -0.258 22.015 1.00 74.19 171 ASN A O 1
ATOM 1367 N N . VAL A 1 172 ? -7.581 -0.140 20.793 1.00 71.44 172 VAL A N 1
ATOM 1368 C CA . VAL A 1 172 ? -7.115 -1.468 21.208 1.00 71.44 172 VAL A CA 1
ATOM 1369 C C . VAL A 1 172 ? -6.300 -1.332 22.489 1.00 71.44 172 VAL A C 1
ATOM 1371 O O . VAL A 1 172 ? -5.223 -0.733 22.505 1.00 71.44 172 VAL A O 1
ATOM 1374 N N . ILE A 1 173 ? -6.805 -1.918 23.572 1.00 63.19 173 ILE A N 1
ATOM 1375 C CA . ILE A 1 173 ? -6.059 -2.077 24.820 1.00 63.19 173 ILE A CA 1
ATOM 1376 C C . ILE A 1 173 ? -5.294 -3.398 24.719 1.00 63.19 173 ILE A C 1
ATOM 1378 O O . ILE A 1 173 ? -5.800 -4.451 25.092 1.00 63.19 173 ILE A O 1
ATOM 1382 N N . VAL A 1 174 ? -4.075 -3.359 24.177 1.00 59.03 174 VAL A N 1
ATOM 1383 C CA . VAL A 1 174 ? -3.166 -4.510 24.275 1.00 59.03 174 VAL A CA 1
ATOM 1384 C C . VAL A 1 174 ? -2.533 -4.468 25.664 1.00 59.03 174 VAL A C 1
ATOM 1386 O O . VAL A 1 174 ? -1.584 -3.713 25.889 1.00 59.03 174 VAL A O 1
ATOM 1389 N N . SER A 1 175 ? -3.064 -5.247 26.608 1.00 54.03 175 SER A N 1
ATOM 1390 C CA . SER A 1 175 ? -2.361 -5.577 27.846 1.00 54.03 175 SER A CA 1
ATOM 1391 C C . SER A 1 175 ? -1.180 -6.469 27.479 1.00 54.03 175 SER A C 1
ATOM 1393 O O . SER A 1 175 ? -1.297 -7.686 27.356 1.00 54.03 175 SER A O 1
ATOM 1395 N N . ILE A 1 176 ? -0.023 -5.856 27.243 1.00 51.81 176 ILE A N 1
ATOM 1396 C CA . ILE A 1 176 ? 1.222 -6.613 27.196 1.00 51.81 176 ILE A CA 1
ATOM 1397 C C . ILE A 1 176 ? 1.394 -7.150 28.617 1.00 51.81 176 ILE A C 1
ATOM 1399 O O . ILE A 1 176 ? 1.581 -6.373 29.553 1.00 51.81 176 ILE A O 1
ATOM 1403 N N . LEU A 1 177 ? 1.249 -8.465 28.796 1.00 42.50 177 LEU A N 1
ATOM 1404 C CA . LEU A 1 177 ? 1.783 -9.131 29.975 1.00 42.50 177 LEU A CA 1
ATOM 1405 C C . LEU A 1 177 ? 3.274 -8.806 29.967 1.00 42.50 177 LEU A C 1
ATOM 1407 O O . LEU A 1 177 ? 4.017 -9.326 29.138 1.00 42.50 177 LEU A O 1
ATOM 1411 N N . ASN A 1 178 ? 3.684 -7.879 30.831 1.00 35.91 178 ASN A N 1
ATOM 1412 C CA . ASN A 1 178 ? 5.082 -7.687 31.165 1.00 35.91 178 ASN A CA 1
ATOM 1413 C C . ASN A 1 178 ? 5.544 -9.009 31.781 1.00 35.91 178 ASN A C 1
ATOM 1415 O O . ASN A 1 178 ? 5.348 -9.239 32.973 1.00 35.91 178 ASN A O 1
ATOM 1419 N N . SER A 1 179 ? 6.068 -9.915 30.960 1.00 39.97 179 SER A N 1
ATOM 1420 C CA . SER A 1 179 ? 6.853 -11.036 31.450 1.00 39.97 179 SER A CA 1
ATOM 1421 C C . SER A 1 179 ? 8.095 -10.433 32.097 1.00 39.97 179 SER A C 1
ATOM 1423 O O . SER A 1 179 ? 8.916 -9.833 31.398 1.00 39.97 179 SER A O 1
ATOM 1425 N N . GLN A 1 180 ? 8.116 -10.502 33.431 1.00 37.28 180 GLN A N 1
ATOM 1426 C CA . GLN A 1 180 ? 9.261 -10.205 34.288 1.00 37.28 180 GLN A CA 1
ATOM 1427 C C . GLN A 1 180 ? 10.489 -11.022 33.887 1.00 37.28 180 GLN A C 1
ATOM 1429 O O . GLN A 1 180 ? 10.300 -12.151 33.376 1.00 37.28 180 GLN A O 1
#

Organism: Diabrotica balteata (NCBI:txid107213)

Nearest PDB structures (foldseek):
  6vcs-assembly1_A  TM=8.820E-01  e=3.654E-16  Homo sapiens
  8jig-assembly2_B  TM=8.944E-01  e=4.969E-16  Homo sapiens
  3clz-assembly3_C  TM=8.372E-01  e=1.545E-16  Homo sapiens
  2pb7-assembly1_A  TM=8.771E-01  e=7.641E-16  Homo sapiens
  6vcs-assembly1_B  TM=8.815E-01  e=8.126E-16  Homo sapiens